Protein AF-A0A1G2YWR4-F1 (afdb_monomer_lite)

Radius of gyration: 17.24 Å; chains: 1; bounding box: 39×38×48 Å

Sequence (212 aa):
MILRGETTFTSVDDPNIVVKYENVKYMSRQHGFVEDGYIKGTLIYRIILNRPAKQALLLLPTLKKYVKFPCTEEQIKVVEKLTPTGVVDLLLETEYKKLGTATIDGVEAEGFEVQDLKPLGNVMPKSLMDIRQGKATLWVGTKELLPIRGEADMLLGKTIATLFMDVTCHELAVLEKYNVELDPGLFDTNPPEGSTEFTLTDLIPGKLNRAG

pLDDT: mean 88.98, std 11.57, range [33.72, 98.06]

Structure (mmCIF, N/CA/C/O backbone):
data_AF-A0A1G2YWR4-F1
#
_entry.id   AF-A0A1G2YWR4-F1
#
loop_
_atom_site.group_PDB
_atom_site.id
_atom_site.type_symbol
_atom_site.label_atom_id
_atom_site.label_alt_id
_atom_site.label_comp_id
_atom_site.label_asym_id
_atom_site.label_entity_id
_atom_site.label_seq_id
_atom_site.pdbx_PDB_ins_code
_atom_site.Cartn_x
_atom_site.Cartn_y
_atom_site.Cartn_z
_atom_site.occupancy
_atom_site.B_iso_or_equiv
_atom_site.auth_seq_id
_atom_site.auth_comp_id
_atom_site.auth_asym_id
_atom_site.auth_atom_id
_atom_site.pdbx_PDB_model_num
ATOM 1 N N . MET A 1 1 ? -2.181 -11.341 6.645 1.00 91.00 1 MET A N 1
ATOM 2 C CA . MET A 1 1 ? -3.405 -10.517 6.538 1.00 91.00 1 MET A CA 1
ATOM 3 C C . MET A 1 1 ? -3.561 -10.077 5.101 1.00 91.00 1 MET A C 1
ATOM 5 O O . MET A 1 1 ? -2.547 -9.857 4.447 1.00 91.00 1 MET A O 1
ATOM 9 N N . ILE A 1 2 ? -4.800 -9.981 4.637 1.00 95.00 2 ILE A N 1
ATOM 10 C CA . ILE A 1 2 ? -5.173 -9.503 3.312 1.00 95.00 2 ILE A CA 1
ATOM 11 C C . ILE A 1 2 ? -6.100 -8.305 3.503 1.00 95.00 2 ILE A C 1
ATOM 13 O O . ILE A 1 2 ? -7.118 -8.428 4.188 1.00 95.00 2 ILE A O 1
ATOM 17 N N . LEU A 1 3 ? -5.731 -7.168 2.918 1.00 94.81 3 LEU A N 1
ATOM 18 C CA . LEU A 1 3 ? -6.595 -5.997 2.787 1.00 94.81 3 LEU A CA 1
ATOM 19 C C . LEU A 1 3 ? -7.018 -5.861 1.327 1.00 94.81 3 LEU A C 1
ATOM 21 O O . LEU A 1 3 ? -6.218 -6.133 0.429 1.00 94.81 3 LEU A O 1
ATOM 25 N N . ARG A 1 4 ? -8.248 -5.416 1.093 1.00 96.94 4 ARG A N 1
ATOM 26 C CA . ARG A 1 4 ? -8.744 -5.056 -0.237 1.00 96.94 4 ARG A CA 1
ATOM 27 C C . ARG A 1 4 ? -9.224 -3.631 -0.247 1.00 96.94 4 ARG A C 1
ATOM 29 O O . ARG A 1 4 ? -9.788 -3.166 0.738 1.00 96.94 4 ARG A O 1
ATOM 36 N N . GLY A 1 5 ? -9.007 -2.959 -1.358 1.00 96.50 5 GLY A N 1
ATOM 37 C CA . GLY A 1 5 ? -9.220 -1.538 -1.407 1.00 96.50 5 GLY A CA 1
ATOM 38 C C . GLY A 1 5 ? -9.420 -0.992 -2.796 1.00 96.50 5 GLY A C 1
ATOM 39 O O . GLY A 1 5 ? -9.358 -1.703 -3.798 1.00 96.50 5 GLY A O 1
ATOM 40 N N . GLU A 1 6 ? -9.625 0.311 -2.817 1.00 97.56 6 GLU A N 1
ATOM 41 C CA . GLU A 1 6 ? -9.650 1.114 -4.022 1.00 97.56 6 GLU A CA 1
ATOM 42 C C . GLU A 1 6 ? -8.711 2.295 -3.826 1.00 97.56 6 GLU A C 1
ATOM 44 O O . GLU A 1 6 ? -8.606 2.868 -2.738 1.00 97.56 6 GLU A O 1
ATOM 49 N N . THR A 1 7 ? -8.047 2.683 -4.904 1.00 96.81 7 THR A N 1
ATOM 50 C CA . THR A 1 7 ? -7.244 3.894 -4.939 1.00 96.81 7 THR A CA 1
ATOM 51 C C . THR A 1 7 ? -7.667 4.747 -6.118 1.00 96.81 7 THR A C 1
ATOM 53 O O . THR A 1 7 ? -7.895 4.261 -7.227 1.00 96.81 7 THR A O 1
ATOM 56 N N . THR A 1 8 ? -7.758 6.047 -5.872 1.00 97.25 8 THR A N 1
ATOM 57 C CA . THR A 1 8 ? -7.986 7.065 -6.889 1.00 97.25 8 THR A CA 1
ATOM 58 C C . THR A 1 8 ? -6.801 8.014 -6.909 1.00 97.25 8 THR A C 1
ATOM 60 O O . THR A 1 8 ? -6.563 8.721 -5.934 1.00 97.25 8 THR A O 1
ATOM 63 N N . PHE A 1 9 ? -6.086 8.064 -8.029 1.00 95.56 9 PHE A N 1
ATOM 64 C CA . PHE A 1 9 ? -5.122 9.119 -8.321 1.00 95.56 9 PHE A CA 1
ATOM 65 C C . PHE A 1 9 ? -5.786 10.189 -9.177 1.00 95.56 9 PHE A C 1
ATOM 67 O O . PHE A 1 9 ? -6.422 9.874 -10.182 1.00 95.56 9 PHE A O 1
ATOM 74 N N . THR A 1 10 ? -5.606 11.450 -8.803 1.00 96.44 10 THR A N 1
ATOM 75 C CA . THR A 1 10 ? -6.023 12.612 -9.593 1.00 96.44 10 THR A CA 1
ATOM 76 C C . THR A 1 10 ? -4.810 13.497 -9.822 1.00 96.44 10 THR A C 1
ATOM 78 O O . THR A 1 10 ? -4.113 13.845 -8.869 1.00 96.44 10 THR A O 1
ATOM 81 N N . SER A 1 11 ? -4.525 13.845 -11.075 1.00 95.31 11 SER A N 1
ATOM 82 C CA . SER A 1 11 ? -3.434 14.772 -11.384 1.00 95.31 11 SER A CA 1
ATOM 83 C C . SER A 1 11 ? -3.702 16.143 -10.766 1.00 95.31 11 SER A C 1
ATOM 85 O O . SER A 1 11 ? -4.817 16.663 -10.830 1.00 95.31 11 SER A O 1
ATOM 87 N N . VAL A 1 12 ? -2.666 16.734 -10.172 1.00 95.38 12 VAL A N 1
ATOM 88 C CA . VAL A 1 12 ? -2.724 18.103 -9.644 1.00 95.38 12 VAL A CA 1
ATOM 89 C C . VAL A 1 12 ? -2.751 19.124 -10.784 1.00 95.38 12 VAL A C 1
ATOM 91 O O . VAL A 1 12 ? -3.460 20.123 -10.693 1.00 95.38 12 VAL A O 1
ATOM 94 N N . ASP A 1 13 ? -2.008 18.857 -11.861 1.00 92.75 13 ASP A N 1
ATOM 95 C CA . ASP A 1 13 ? -1.865 19.776 -12.996 1.00 92.75 13 ASP A CA 1
ATOM 96 C C . ASP A 1 13 ? -3.104 19.765 -13.913 1.00 92.75 13 ASP A C 1
ATOM 98 O O . ASP A 1 13 ? -3.456 20.791 -14.493 1.00 92.75 13 ASP A O 1
ATOM 102 N N . ASP A 1 14 ? -3.785 18.619 -14.028 1.00 92.44 14 ASP A N 1
ATOM 103 C CA . ASP A 1 14 ? -5.045 18.475 -14.771 1.00 92.44 14 ASP A CA 1
ATOM 104 C C . ASP A 1 14 ? -6.018 17.558 -14.011 1.00 92.44 14 ASP A C 1
ATOM 106 O O . ASP A 1 14 ? -5.965 16.335 -14.172 1.00 92.44 14 ASP A O 1
ATOM 110 N N . PRO A 1 15 ? -6.950 18.121 -13.221 1.00 91.44 15 PRO A N 1
ATOM 111 C CA . PRO A 1 15 ? -7.901 17.346 -12.424 1.00 91.44 15 PRO A CA 1
ATOM 112 C C . PRO A 1 15 ? -8.837 16.428 -13.227 1.00 91.44 15 PRO A C 1
ATOM 114 O O . PRO A 1 15 ? -9.535 15.610 -12.631 1.00 91.44 15 PRO A O 1
ATOM 117 N N . ASN A 1 16 ? -8.875 16.536 -14.561 1.00 92.69 16 ASN A N 1
ATOM 118 C CA . ASN A 1 16 ? -9.628 15.604 -15.405 1.00 92.69 16 ASN A CA 1
ATOM 119 C C . ASN A 1 16 ? -8.889 14.273 -15.613 1.00 92.69 16 ASN A C 1
ATOM 121 O O . ASN A 1 16 ? -9.507 13.277 -15.994 1.00 92.69 16 ASN A O 1
ATOM 125 N N . ILE A 1 17 ? -7.576 14.233 -15.362 1.00 91.44 17 ILE A N 1
ATOM 126 C CA . ILE A 1 17 ? -6.780 13.008 -15.407 1.00 91.44 17 ILE A CA 1
ATOM 127 C C . ILE A 1 17 ? -6.959 12.278 -14.077 1.00 91.44 17 ILE A C 1
ATOM 129 O O . ILE A 1 17 ? -6.290 12.568 -13.083 1.00 91.44 17 ILE A O 1
ATOM 133 N N . VAL A 1 18 ? -7.873 11.309 -14.086 1.00 93.81 18 VAL A N 1
ATOM 134 C CA . VAL A 1 18 ? -8.202 10.466 -12.935 1.00 93.81 18 VAL A CA 1
ATOM 135 C C . VAL A 1 18 ? -7.948 9.004 -13.281 1.00 93.81 18 VAL A C 1
ATOM 137 O O . VAL A 1 18 ? -8.468 8.487 -14.270 1.00 93.81 18 VAL A O 1
ATOM 140 N N . VAL A 1 19 ? -7.186 8.317 -12.434 1.00 93.44 19 VAL A N 1
ATOM 141 C CA . VAL A 1 19 ? -6.959 6.873 -12.521 1.00 93.44 19 VAL A CA 1
ATOM 142 C C . VAL A 1 19 ? -7.542 6.223 -11.278 1.00 93.44 19 VAL A C 1
ATOM 144 O O . VAL A 1 19 ? -7.170 6.565 -10.160 1.00 93.44 19 VAL A O 1
ATOM 147 N N . LYS A 1 20 ? -8.457 5.276 -11.481 1.00 96.38 20 LYS A N 1
ATOM 148 C CA . LYS A 1 20 ? -9.041 4.460 -10.415 1.00 96.38 20 LYS A CA 1
ATOM 149 C C . LYS A 1 20 ? -8.645 3.012 -10.610 1.00 96.38 20 LYS A C 1
ATOM 151 O O . LYS A 1 20 ? -8.738 2.505 -11.730 1.00 96.38 20 LYS A O 1
ATOM 156 N N . TYR A 1 21 ? -8.230 2.365 -9.535 1.00 96.38 21 TYR A N 1
ATOM 157 C CA . TYR A 1 21 ? -7.859 0.961 -9.549 1.00 96.38 21 TYR A CA 1
ATOM 158 C C . TYR A 1 21 ? -8.215 0.294 -8.221 1.00 96.38 21 TYR A C 1
ATOM 160 O O . TYR A 1 21 ? -8.248 0.931 -7.170 1.00 96.38 21 TYR A O 1
ATOM 168 N N . GLU A 1 22 ? -8.490 -0.999 -8.291 1.00 98.06 22 GLU A N 1
ATOM 169 C CA . GLU A 1 22 ? -8.660 -1.859 -7.125 1.00 98.06 22 GLU A CA 1
ATOM 170 C C . GLU A 1 22 ? -7.277 -2.279 -6.635 1.00 98.06 22 GLU A C 1
ATOM 172 O O . GLU A 1 22 ? -6.367 -2.472 -7.444 1.00 98.06 22 GLU A O 1
ATOM 177 N N . ASN A 1 23 ? -7.105 -2.459 -5.332 1.00 96.81 23 ASN A N 1
ATOM 178 C CA . ASN A 1 23 ? -5.857 -2.957 -4.778 1.00 96.81 23 ASN A CA 1
ATOM 179 C C . ASN A 1 23 ? -6.070 -4.126 -3.812 1.00 96.81 23 ASN A C 1
ATOM 181 O O . ASN A 1 23 ? -7.127 -4.290 -3.196 1.00 96.81 23 ASN A O 1
ATOM 185 N N . VAL A 1 24 ? -5.045 -4.971 -3.707 1.00 97.75 24 VAL A N 1
ATOM 186 C CA . VAL A 1 24 ? -4.977 -6.064 -2.735 1.00 97.75 24 VAL A CA 1
ATOM 187 C C . VAL A 1 24 ? -3.624 -6.023 -2.059 1.00 97.75 24 VAL A C 1
ATOM 189 O O . VAL A 1 24 ? -2.593 -6.103 -2.723 1.00 97.75 24 VAL A O 1
ATOM 192 N N . LYS A 1 25 ? -3.626 -5.929 -0.731 1.00 95.38 25 LYS A N 1
ATOM 193 C CA . LYS A 1 25 ? -2.408 -5.873 0.076 1.00 95.38 25 LYS A CA 1
ATOM 194 C C . LYS A 1 25 ? -2.259 -7.142 0.892 1.00 95.38 25 LYS A C 1
ATOM 196 O O . LYS A 1 25 ? -3.126 -7.472 1.699 1.00 95.38 25 LYS A O 1
ATOM 201 N N . TYR A 1 26 ? -1.131 -7.818 0.735 1.00 94.88 26 TYR A N 1
ATOM 202 C CA . TYR A 1 26 ? -0.762 -9.003 1.495 1.00 94.88 26 TYR A CA 1
ATOM 203 C C . TYR A 1 26 ? 0.326 -8.638 2.498 1.00 94.88 26 TYR A C 1
ATOM 205 O O . TYR A 1 26 ? 1.413 -8.194 2.139 1.00 94.88 26 TYR A O 1
ATOM 213 N N . MET A 1 27 ? 0.038 -8.852 3.777 1.00 91.81 27 MET A N 1
ATOM 214 C CA . MET A 1 27 ? 0.956 -8.579 4.879 1.00 91.81 27 MET A CA 1
ATOM 215 C C . MET A 1 27 ? 1.315 -9.883 5.584 1.00 91.81 27 MET A C 1
ATOM 217 O O . MET A 1 27 ? 0.446 -10.548 6.162 1.00 91.81 27 MET A O 1
ATOM 221 N N . SER A 1 28 ? 2.599 -10.236 5.554 1.00 90.69 28 SER A N 1
ATOM 222 C CA . SER A 1 28 ? 3.170 -11.401 6.225 1.00 90.69 28 SER A CA 1
ATOM 223 C C . SER A 1 28 ? 4.281 -10.983 7.179 1.00 90.69 28 SER A C 1
ATOM 225 O O . SER A 1 28 ? 5.267 -10.362 6.784 1.00 90.69 28 SER A O 1
ATOM 227 N N . ARG A 1 29 ? 4.186 -11.430 8.434 1.00 87.62 29 ARG A N 1
ATOM 228 C CA . ARG A 1 29 ? 5.270 -11.266 9.412 1.00 87.62 29 ARG A CA 1
ATOM 229 C C . ARG A 1 29 ? 6.536 -12.032 9.007 1.00 87.62 29 ARG A C 1
ATOM 231 O O . ARG A 1 29 ? 7.626 -11.646 9.406 1.00 87.62 29 ARG A O 1
ATOM 238 N N . GLN A 1 30 ? 6.400 -13.115 8.247 1.00 90.12 30 GLN A N 1
ATOM 239 C CA . GLN A 1 30 ? 7.532 -13.953 7.848 1.00 90.12 30 GLN A CA 1
ATOM 240 C C . GLN A 1 30 ? 8.177 -13.468 6.548 1.00 90.12 30 GLN A C 1
ATOM 242 O O . GLN A 1 30 ? 9.398 -13.499 6.425 1.00 90.12 30 GLN A O 1
ATOM 247 N N . HIS A 1 31 ? 7.371 -12.995 5.595 1.00 91.94 31 HIS A N 1
ATOM 248 C CA . HIS A 1 31 ? 7.848 -12.720 4.238 1.00 91.94 31 HIS A CA 1
ATOM 249 C C . HIS A 1 31 ? 7.937 -11.228 3.900 1.00 91.94 31 HIS A C 1
ATOM 251 O O . HIS A 1 31 ? 8.859 -10.833 3.191 1.00 91.94 31 HIS A O 1
ATOM 257 N N . GLY A 1 32 ? 7.055 -10.385 4.446 1.00 91.88 32 GLY A N 1
ATOM 258 C CA . GLY A 1 32 ? 7.025 -8.946 4.180 1.00 91.88 32 GLY A CA 1
ATOM 259 C C . GLY A 1 32 ? 5.679 -8.464 3.642 1.00 91.88 32 GLY A C 1
ATOM 260 O O . GLY A 1 32 ? 4.632 -8.830 4.177 1.00 91.88 32 GLY A O 1
ATOM 261 N N . PHE A 1 33 ? 5.707 -7.620 2.614 1.00 92.50 33 PHE A N 1
ATOM 262 C CA . PHE A 1 33 ? 4.533 -6.925 2.083 1.00 92.50 33 PHE A CA 1
ATOM 263 C C . PHE A 1 33 ? 4.430 -7.082 0.566 1.00 92.50 33 PHE A C 1
ATOM 265 O O . PHE A 1 33 ? 5.441 -7.034 -0.130 1.00 92.50 33 PHE A O 1
ATOM 272 N N . VAL A 1 34 ? 3.210 -7.249 0.064 1.00 95.25 34 VAL A N 1
ATOM 273 C CA . VAL A 1 34 ? 2.892 -7.196 -1.365 1.00 95.25 34 VAL A CA 1
ATOM 274 C C . VAL A 1 34 ? 1.671 -6.314 -1.555 1.00 95.25 34 VAL A C 1
ATOM 276 O O . VAL A 1 34 ? 0.725 -6.409 -0.777 1.00 95.25 34 VAL A O 1
ATOM 279 N N . GLU A 1 35 ? 1.671 -5.509 -2.604 1.00 95.56 35 GLU A N 1
ATOM 280 C CA . GLU A 1 35 ? 0.498 -4.783 -3.072 1.00 95.56 35 GLU A CA 1
ATOM 281 C C . GLU A 1 35 ? 0.315 -5.008 -4.564 1.00 95.56 35 GLU A C 1
ATOM 283 O O . GLU A 1 35 ? 1.225 -4.747 -5.348 1.00 95.56 35 GLU A O 1
ATOM 288 N N . ASP A 1 36 ? -0.873 -5.461 -4.938 1.00 97.75 36 ASP A N 1
ATOM 289 C CA . ASP A 1 36 ? -1.294 -5.612 -6.322 1.00 97.75 36 ASP A CA 1
ATOM 290 C C . ASP A 1 36 ? -2.325 -4.553 -6.666 1.00 97.75 36 ASP A C 1
ATOM 292 O O . ASP A 1 36 ? -3.301 -4.403 -5.934 1.00 97.75 36 ASP A O 1
ATOM 296 N N . GLY A 1 37 ? -2.136 -3.868 -7.792 1.00 97.25 37 GLY A N 1
ATOM 297 C CA . GLY A 1 37 ? -3.116 -2.942 -8.350 1.00 97.25 37 GLY A CA 1
ATOM 298 C C . GLY A 1 37 ? -3.770 -3.502 -9.607 1.00 97.25 37 GLY A C 1
ATOM 299 O O . GLY A 1 37 ? -3.082 -4.015 -10.495 1.00 97.25 37 GLY A O 1
ATOM 300 N N . TYR A 1 38 ? -5.087 -3.356 -9.720 1.00 97.69 38 TYR A N 1
ATOM 301 C CA . TYR A 1 38 ? -5.888 -3.883 -10.819 1.00 97.69 38 TYR A CA 1
ATOM 302 C C . TYR A 1 38 ? -6.792 -2.824 -11.444 1.00 97.69 38 TYR A C 1
ATOM 304 O O . TYR A 1 38 ? -7.505 -2.098 -10.758 1.00 97.69 38 TYR A O 1
ATOM 312 N N . ILE A 1 39 ? -6.845 -2.801 -12.775 1.00 95.81 39 ILE A N 1
ATOM 313 C CA . ILE A 1 39 ? -7.890 -2.092 -13.522 1.00 95.81 39 ILE A CA 1
ATOM 314 C C . ILE A 1 39 ? -8.707 -3.134 -14.270 1.00 95.81 39 ILE A C 1
ATOM 316 O O . ILE A 1 39 ? -8.178 -3.836 -15.131 1.00 95.81 39 ILE A O 1
ATOM 320 N N . LYS A 1 40 ? -10.005 -3.235 -13.950 1.00 94.25 40 LYS A N 1
ATOM 321 C CA . LYS A 1 40 ? -10.939 -4.178 -14.594 1.00 94.25 40 LYS A CA 1
ATOM 322 C C . LYS A 1 40 ? -10.391 -5.618 -14.600 1.00 94.25 40 LYS A C 1
ATOM 324 O O . LYS A 1 40 ? -10.368 -6.276 -15.637 1.00 94.25 40 LYS A O 1
ATOM 329 N N . GLY A 1 41 ? -9.868 -6.071 -13.456 1.00 94.94 41 GLY A N 1
ATOM 330 C CA . GLY A 1 41 ? -9.265 -7.400 -13.287 1.00 94.94 41 GLY A CA 1
ATOM 331 C C . GLY A 1 41 ? -7.871 -7.593 -13.904 1.00 94.94 41 GLY A C 1
ATOM 332 O O . GLY A 1 41 ? -7.282 -8.659 -13.746 1.00 94.94 41 GLY A O 1
ATOM 333 N N . THR A 1 42 ? -7.308 -6.587 -14.581 1.00 96.44 42 THR A N 1
ATOM 334 C CA . THR A 1 42 ? -5.955 -6.654 -15.160 1.00 96.44 42 THR A CA 1
ATOM 335 C C . THR A 1 42 ? -4.931 -6.100 -14.177 1.00 96.44 42 THR A C 1
ATOM 337 O O . THR A 1 42 ? -5.065 -4.951 -13.763 1.00 96.44 42 THR A O 1
ATOM 340 N N . LEU A 1 43 ? -3.901 -6.883 -13.833 1.00 96.62 43 LEU A N 1
ATOM 341 C CA . LEU A 1 43 ? -2.800 -6.448 -12.963 1.00 96.62 43 LEU A CA 1
ATOM 342 C C . LEU A 1 43 ? -1.983 -5.343 -13.654 1.00 96.62 43 LEU A C 1
ATOM 344 O O . LEU A 1 43 ? -1.297 -5.599 -14.646 1.00 96.62 43 LEU A O 1
ATOM 348 N N . ILE A 1 44 ? -2.052 -4.123 -13.126 1.00 94.88 44 ILE A N 1
ATO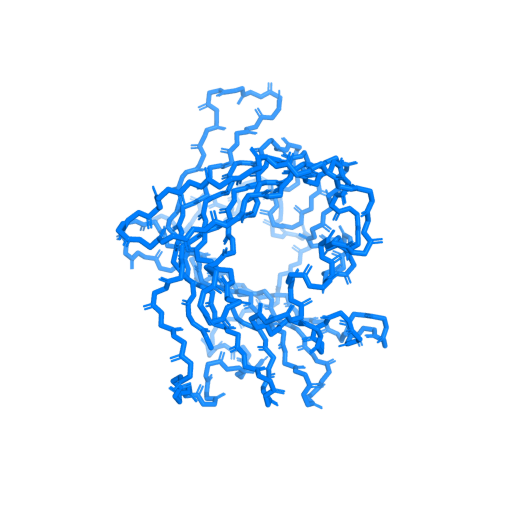M 349 C CA . ILE A 1 44 ? -1.362 -2.947 -13.676 1.00 94.88 44 ILE A CA 1
ATOM 350 C C . ILE A 1 44 ? -0.026 -2.668 -12.989 1.00 94.88 44 ILE A C 1
ATOM 352 O O . ILE A 1 44 ? 0.900 -2.182 -13.637 1.00 94.88 44 ILE A O 1
ATOM 356 N N . TYR A 1 45 ? 0.102 -3.023 -11.712 1.00 94.75 45 TYR A N 1
ATOM 357 C CA . TYR A 1 45 ? 1.369 -3.012 -10.994 1.00 94.75 45 TYR A CA 1
ATOM 358 C C . TYR A 1 45 ? 1.368 -4.042 -9.867 1.00 94.75 45 TYR A C 1
ATOM 360 O O . TYR A 1 45 ? 0.312 -4.435 -9.371 1.00 94.75 45 TYR A O 1
ATOM 368 N N . ARG A 1 46 ? 2.569 -4.434 -9.443 1.00 96.38 46 ARG A N 1
ATOM 369 C CA . ARG A 1 46 ? 2.808 -5.157 -8.194 1.00 96.38 46 ARG A CA 1
ATOM 370 C C . ARG A 1 46 ? 4.000 -4.547 -7.471 1.00 96.38 46 ARG A C 1
ATOM 372 O O . ARG A 1 46 ? 5.065 -4.401 -8.063 1.00 96.38 46 ARG A O 1
ATOM 379 N N . ILE A 1 47 ? 3.835 -4.222 -6.199 1.00 94.75 47 ILE A N 1
ATOM 380 C CA . ILE A 1 47 ? 4.919 -3.844 -5.293 1.00 94.75 47 ILE A CA 1
ATOM 381 C C . ILE A 1 47 ? 5.190 -5.031 -4.379 1.00 94.75 47 ILE A C 1
ATOM 383 O O . ILE A 1 47 ? 4.266 -5.585 -3.797 1.00 94.75 47 ILE A O 1
ATOM 387 N N . ILE A 1 48 ? 6.455 -5.407 -4.229 1.00 95.12 48 ILE A N 1
ATOM 388 C CA . ILE A 1 48 ? 6.903 -6.463 -3.320 1.00 95.12 48 ILE A CA 1
ATOM 389 C C . ILE A 1 48 ? 7.987 -5.881 -2.432 1.00 95.12 48 ILE A C 1
ATOM 391 O O . ILE A 1 48 ? 8.947 -5.305 -2.936 1.00 95.12 48 ILE A O 1
ATOM 395 N N . LEU A 1 49 ? 7.855 -6.078 -1.125 1.00 93.00 49 LEU A N 1
ATOM 396 C CA . LEU A 1 49 ? 8.873 -5.824 -0.113 1.00 93.00 49 LEU A CA 1
ATOM 397 C C . LEU A 1 49 ? 9.168 -7.148 0.585 1.00 93.00 49 LEU A C 1
ATOM 399 O O . LEU A 1 49 ? 8.428 -7.574 1.473 1.00 93.00 49 LEU A O 1
ATOM 403 N N . ASN A 1 50 ? 10.246 -7.810 0.174 1.00 93.88 50 ASN A N 1
ATOM 404 C CA . ASN A 1 50 ? 10.686 -9.063 0.767 1.00 93.88 50 ASN A CA 1
ATOM 405 C C . ASN A 1 50 ? 11.624 -8.775 1.944 1.00 93.88 50 ASN A C 1
ATOM 407 O O . ASN A 1 50 ? 12.729 -8.246 1.780 1.00 93.88 50 ASN A O 1
ATOM 411 N N . ARG A 1 51 ? 11.170 -9.137 3.144 1.00 90.62 51 ARG A N 1
ATOM 412 C CA . ARG A 1 51 ? 11.880 -8.875 4.397 1.00 90.62 51 ARG A CA 1
ATOM 413 C C . ARG A 1 51 ? 13.139 -9.745 4.540 1.00 90.62 51 ARG A C 1
ATOM 415 O O . ARG A 1 51 ? 14.200 -9.153 4.735 1.00 90.62 51 ARG A O 1
ATOM 422 N N . PRO A 1 52 ? 13.091 -11.090 4.415 1.00 92.31 52 PRO A N 1
ATOM 423 C CA . PRO A 1 52 ? 14.296 -11.921 4.515 1.00 92.31 52 PRO A CA 1
ATOM 424 C C . PRO A 1 52 ? 15.398 -11.557 3.512 1.00 92.31 52 PRO A C 1
ATOM 426 O O . PRO A 1 52 ? 16.564 -11.466 3.886 1.00 92.31 52 PRO A O 1
ATOM 429 N N . ALA A 1 53 ? 15.030 -11.312 2.251 1.00 93.94 53 ALA A N 1
ATOM 430 C CA . ALA A 1 53 ? 15.972 -10.971 1.185 1.00 93.94 53 ALA A CA 1
ATOM 431 C C . ALA A 1 53 ? 16.424 -9.502 1.219 1.00 93.94 53 ALA A C 1
ATOM 433 O O . ALA A 1 53 ? 17.320 -9.120 0.469 1.00 93.94 53 ALA A O 1
ATOM 434 N N . LYS A 1 54 ? 15.796 -8.674 2.065 1.00 93.19 54 LYS A N 1
ATOM 435 C CA . LYS A 1 54 ? 15.993 -7.222 2.154 1.00 93.19 54 LYS A CA 1
ATOM 436 C C . LYS A 1 54 ? 15.926 -6.528 0.794 1.00 93.19 54 LYS A C 1
ATOM 438 O O . LYS A 1 54 ? 16.782 -5.716 0.439 1.00 93.19 54 LYS A O 1
ATOM 443 N N . GLN A 1 55 ? 14.912 -6.879 0.016 1.00 93.38 55 GLN A N 1
ATOM 444 C CA . GLN A 1 55 ? 14.807 -6.467 -1.374 1.00 93.38 55 GLN A CA 1
ATOM 445 C C . GLN A 1 55 ? 13.379 -6.118 -1.741 1.00 93.38 55 GLN A C 1
AT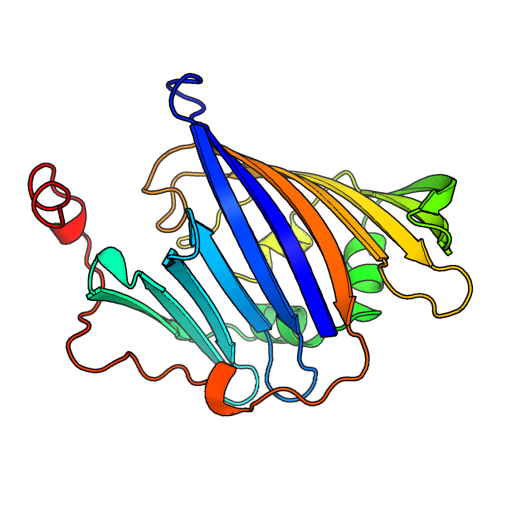OM 447 O O . GLN A 1 55 ? 12.429 -6.729 -1.255 1.00 93.38 55 GLN A O 1
ATOM 452 N N . ALA A 1 56 ? 13.253 -5.168 -2.654 1.00 92.94 56 ALA A N 1
ATOM 453 C CA . ALA A 1 56 ? 11.986 -4.716 -3.166 1.00 92.94 56 ALA A CA 1
ATOM 454 C C . ALA A 1 56 ? 11.930 -4.769 -4.692 1.00 92.94 56 ALA A C 1
ATOM 456 O O . ALA A 1 56 ? 12.952 -4.674 -5.381 1.00 92.94 56 ALA A O 1
ATOM 457 N N . LEU A 1 57 ? 10.711 -4.914 -5.202 1.00 94.31 57 LEU A N 1
ATOM 458 C CA . LEU A 1 57 ? 10.391 -4.952 -6.620 1.00 94.31 57 LEU A CA 1
ATOM 459 C C . LEU A 1 57 ? 9.136 -4.112 -6.870 1.00 94.31 57 LEU A C 1
ATOM 461 O O . LEU A 1 57 ? 8.101 -4.371 -6.265 1.00 94.31 57 LEU A O 1
ATOM 465 N N . LEU A 1 58 ? 9.209 -3.149 -7.787 1.00 94.25 58 LEU A N 1
ATOM 466 C CA . LEU A 1 58 ? 8.036 -2.659 -8.509 1.00 94.25 58 LEU A CA 1
ATOM 467 C C . LEU A 1 58 ? 7.990 -3.400 -9.844 1.00 94.25 58 LEU A C 1
ATOM 469 O O . LEU A 1 58 ? 8.917 -3.292 -10.641 1.00 94.25 58 LEU A O 1
ATOM 473 N N . LEU A 1 59 ? 6.909 -4.115 -10.108 1.00 95.12 59 LEU A N 1
ATOM 474 C CA . LEU A 1 59 ? 6.608 -4.735 -11.388 1.00 95.12 59 LEU A CA 1
ATOM 475 C C . LEU A 1 59 ? 5.502 -3.937 -12.081 1.00 95.12 59 LEU A C 1
ATOM 477 O O . LEU A 1 59 ? 4.488 -3.617 -11.467 1.00 95.12 59 LEU A O 1
ATOM 481 N N . LEU A 1 60 ? 5.687 -3.664 -13.370 1.00 93.56 60 LEU A N 1
ATOM 482 C CA . LEU A 1 60 ? 4.735 -3.006 -14.264 1.00 93.56 60 LEU A CA 1
ATOM 483 C C . LEU A 1 60 ? 4.420 -3.980 -15.413 1.00 93.56 60 LEU A C 1
ATOM 485 O O . LEU A 1 60 ? 5.064 -3.916 -16.469 1.00 93.56 60 LEU A O 1
ATOM 489 N N . PRO A 1 61 ? 3.483 -4.931 -15.215 1.00 93.19 61 PRO A N 1
ATOM 490 C CA . PRO A 1 61 ? 3.262 -6.036 -16.149 1.00 93.19 61 PRO A CA 1
ATOM 491 C C . PRO A 1 61 ? 2.879 -5.576 -17.555 1.00 93.19 61 PRO A C 1
ATOM 493 O O . PRO A 1 61 ? 3.396 -6.104 -18.537 1.00 93.19 61 PRO A O 1
ATOM 496 N N . THR A 1 62 ? 2.033 -4.548 -17.659 1.00 90.69 62 THR A N 1
ATOM 497 C CA . THR A 1 62 ? 1.571 -3.986 -18.941 1.00 90.69 62 THR A CA 1
ATOM 498 C C . THR A 1 62 ? 2.709 -3.397 -19.773 1.00 90.69 62 THR A C 1
ATOM 500 O O . THR A 1 62 ? 2.643 -3.398 -20.998 1.00 90.69 62 THR A O 1
ATOM 503 N N . LEU A 1 63 ? 3.789 -2.956 -19.121 1.00 90.12 63 LEU A N 1
ATOM 504 C CA . LEU A 1 63 ? 4.992 -2.448 -19.778 1.00 90.12 63 LEU A CA 1
ATOM 505 C C . LEU A 1 63 ? 6.071 -3.526 -19.955 1.00 90.12 63 LEU A C 1
ATOM 507 O O . LEU A 1 63 ? 7.076 -3.272 -20.617 1.00 90.12 63 LEU A O 1
ATOM 511 N N . LYS A 1 64 ? 5.897 -4.715 -19.357 1.00 93.44 64 LYS A N 1
ATOM 512 C CA . LYS A 1 64 ? 6.957 -5.727 -19.179 1.00 93.44 64 LYS A CA 1
ATOM 513 C C . LYS A 1 64 ? 8.213 -5.117 -18.554 1.00 93.44 64 LYS A C 1
ATOM 515 O O . LYS A 1 64 ? 9.343 -5.403 -18.966 1.00 93.44 64 LYS A O 1
ATOM 520 N N . LYS A 1 65 ? 8.004 -4.226 -17.582 1.00 93.62 65 LYS A N 1
ATOM 521 C CA . LYS A 1 65 ? 9.070 -3.499 -16.895 1.00 93.62 65 LYS A CA 1
ATOM 522 C C . LYS A 1 65 ? 9.096 -3.804 -15.413 1.00 93.62 65 LYS A C 1
ATOM 524 O O . LYS A 1 65 ? 8.058 -4.076 -14.816 1.00 93.62 65 LYS A O 1
ATOM 529 N N . TYR A 1 66 ? 10.274 -3.699 -14.815 1.00 94.75 66 TYR A N 1
ATOM 530 C CA . TYR A 1 66 ? 10.420 -3.748 -13.368 1.00 94.75 66 TYR A CA 1
ATOM 531 C C . TYR A 1 66 ? 11.476 -2.765 -12.863 1.00 94.75 66 TYR A C 1
ATOM 533 O O . TYR A 1 66 ? 12.398 -2.402 -13.584 1.00 94.75 66 TYR A O 1
ATOM 541 N N . VAL A 1 67 ? 11.367 -2.369 -11.601 1.00 92.31 67 VAL A N 1
ATOM 542 C CA . VAL A 1 67 ? 12.414 -1.673 -10.849 1.00 92.31 67 VAL A CA 1
ATOM 543 C C . VAL A 1 67 ? 12.733 -2.530 -9.639 1.00 92.31 67 VAL A C 1
ATOM 545 O O . VAL A 1 67 ? 11.830 -2.884 -8.882 1.00 92.31 67 VAL A O 1
ATOM 548 N N . LYS A 1 68 ? 14.006 -2.862 -9.445 1.00 92.88 68 LYS A N 1
ATOM 549 C CA . LYS A 1 68 ? 14.466 -3.678 -8.321 1.00 92.88 68 LYS A CA 1
ATOM 550 C C . LYS A 1 68 ? 15.460 -2.878 -7.496 1.00 92.88 68 LYS A C 1
ATOM 552 O O . LYS A 1 68 ? 16.363 -2.261 -8.049 1.00 92.88 68 LYS A O 1
ATOM 557 N N . PHE A 1 69 ? 15.298 -2.871 -6.179 1.00 89.06 69 PHE A N 1
ATOM 558 C CA . PHE A 1 69 ? 16.174 -2.102 -5.297 1.00 89.06 69 PHE A CA 1
ATOM 559 C C . PHE A 1 69 ? 16.365 -2.805 -3.949 1.00 89.06 69 PHE A C 1
ATOM 561 O O . PHE A 1 69 ? 15.467 -3.513 -3.485 1.00 89.06 69 PHE A O 1
ATOM 568 N N . PRO A 1 70 ? 17.545 -2.665 -3.323 1.00 92.44 70 PRO A N 1
ATOM 569 C CA . PRO A 1 70 ? 17.748 -3.132 -1.960 1.00 92.44 70 PRO A CA 1
ATOM 570 C C . PRO A 1 70 ? 16.955 -2.256 -0.984 1.00 92.44 70 PRO A C 1
ATOM 572 O O . PRO A 1 70 ? 16.865 -1.041 -1.164 1.00 92.44 70 PRO A O 1
ATOM 575 N N . CYS A 1 71 ? 16.417 -2.867 0.067 1.00 90.12 71 CYS A N 1
ATOM 576 C CA . CYS A 1 71 ? 15.814 -2.126 1.168 1.00 90.12 71 CYS A CA 1
ATOM 577 C C . CYS A 1 71 ? 16.904 -1.646 2.135 1.00 90.12 71 CYS A C 1
ATOM 579 O O . CYS A 1 71 ? 17.794 -2.413 2.511 1.00 90.12 71 CYS A O 1
ATOM 581 N N . THR A 1 72 ? 16.813 -0.397 2.585 1.00 89.88 72 THR A N 1
ATOM 582 C CA . THR A 1 72 ? 17.648 0.122 3.675 1.00 89.88 72 THR A CA 1
ATOM 583 C C . THR A 1 72 ? 17.262 -0.520 5.010 1.00 89.88 72 THR A C 1
ATOM 585 O O . THR A 1 72 ? 16.172 -1.071 5.165 1.00 89.88 72 THR A O 1
ATOM 588 N N . GLU A 1 73 ? 18.132 -0.437 6.019 1.00 88.69 73 GLU A N 1
ATOM 589 C CA . GLU A 1 73 ? 17.797 -0.937 7.362 1.00 88.69 73 GLU A CA 1
ATOM 590 C C . GLU A 1 73 ? 16.576 -0.232 7.963 1.00 88.69 73 GLU A C 1
ATOM 592 O O . GLU A 1 73 ? 15.763 -0.865 8.633 1.00 88.69 73 GLU A O 1
ATOM 597 N N . GLU A 1 74 ? 16.422 1.067 7.700 1.00 86.12 74 GLU A N 1
ATOM 598 C CA . GLU A 1 74 ? 15.250 1.838 8.118 1.00 86.12 74 GLU A CA 1
ATOM 599 C C . GLU A 1 74 ? 13.978 1.317 7.446 1.00 86.12 74 GLU A C 1
ATOM 601 O O . GLU A 1 74 ? 12.998 1.046 8.136 1.00 86.12 74 GLU A O 1
ATOM 606 N N . GLN A 1 75 ? 14.017 1.073 6.132 1.00 86.44 75 GLN A N 1
ATOM 607 C CA . GLN A 1 75 ? 12.905 0.464 5.397 1.00 86.44 75 GLN A CA 1
ATOM 608 C C . GLN A 1 75 ? 12.538 -0.906 5.969 1.00 86.44 75 GLN A C 1
ATOM 610 O O . GLN A 1 75 ? 11.361 -1.187 6.184 1.00 86.44 75 GLN A O 1
ATOM 615 N N . ILE A 1 76 ? 13.530 -1.744 6.285 1.00 87.50 76 ILE A N 1
ATOM 616 C CA . ILE A 1 76 ? 13.283 -3.061 6.884 1.00 87.50 76 ILE A CA 1
ATOM 617 C C . ILE A 1 76 ? 12.604 -2.946 8.246 1.00 87.50 76 ILE A C 1
ATOM 619 O O . ILE A 1 76 ? 11.634 -3.665 8.477 1.00 87.50 76 ILE A O 1
ATOM 623 N N . LYS A 1 77 ? 13.021 -2.011 9.106 1.00 86.38 77 LYS A N 1
ATOM 624 C CA . LYS A 1 77 ? 12.358 -1.772 10.400 1.00 86.38 77 LYS A CA 1
ATOM 625 C C . LYS A 1 77 ? 10.889 -1.380 10.234 1.00 86.38 77 LYS A C 1
ATOM 627 O O . LYS A 1 77 ? 10.052 -1.812 11.023 1.00 86.38 77 LYS A O 1
ATOM 632 N N . VAL A 1 78 ? 10.550 -0.590 9.212 1.00 82.81 78 VAL A N 1
ATOM 633 C CA . VAL A 1 78 ? 9.144 -0.244 8.948 1.00 82.81 78 VAL A CA 1
ATOM 634 C C . VAL A 1 78 ? 8.381 -1.444 8.378 1.00 82.81 78 VAL A C 1
ATOM 636 O O . VAL A 1 78 ? 7.295 -1.758 8.858 1.00 82.81 78 VAL A O 1
ATOM 639 N N . VAL A 1 79 ? 8.960 -2.187 7.428 1.00 84.12 79 VAL A N 1
ATOM 640 C CA . VAL A 1 79 ? 8.364 -3.424 6.881 1.00 84.12 79 VAL A CA 1
ATOM 641 C C . VAL A 1 79 ? 8.143 -4.477 7.970 1.00 84.12 79 VAL A C 1
ATOM 643 O O . VAL A 1 79 ? 7.184 -5.248 7.907 1.00 84.12 79 VAL A O 1
ATOM 646 N N . GLU A 1 80 ? 8.990 -4.508 8.999 1.00 84.62 80 GLU A N 1
ATOM 647 C CA . GLU A 1 80 ? 8.817 -5.353 10.179 1.00 84.62 80 GLU A CA 1
ATOM 648 C C . GLU A 1 80 ? 7.536 -5.048 10.952 1.00 84.62 80 GLU A C 1
ATOM 650 O O . GLU A 1 80 ? 6.862 -5.986 11.395 1.00 84.62 80 GLU A O 1
ATOM 655 N N . LYS A 1 81 ? 7.166 -3.763 11.012 1.00 82.94 81 LYS A N 1
ATOM 656 C CA . LYS A 1 81 ? 5.935 -3.259 11.623 1.00 82.94 81 LYS A CA 1
ATOM 657 C C . LYS A 1 81 ? 4.698 -3.406 10.734 1.00 82.94 81 LYS A C 1
ATOM 659 O O . LYS A 1 81 ? 3.602 -3.280 11.267 1.00 82.94 81 LYS A O 1
ATOM 664 N N . LEU A 1 82 ? 4.817 -3.743 9.441 1.00 79.19 82 LEU A N 1
ATOM 665 C CA . LEU A 1 82 ? 3.674 -4.009 8.539 1.00 79.19 82 LEU A CA 1
ATOM 666 C C . LEU A 1 82 ? 2.975 -5.340 8.871 1.00 79.19 82 LEU A C 1
ATOM 668 O O . LEU A 1 82 ? 2.933 -6.298 8.100 1.00 79.19 82 LEU A O 1
ATOM 672 N N . THR A 1 83 ? 2.442 -5.392 10.080 1.00 77.12 83 THR A N 1
ATOM 673 C CA . THR A 1 83 ? 1.591 -6.431 10.637 1.00 77.12 83 THR A CA 1
ATOM 674 C C . THR A 1 83 ? 0.268 -5.781 11.038 1.00 77.12 83 THR A C 1
ATOM 676 O O . THR A 1 83 ? 0.200 -4.556 11.132 1.00 77.12 83 THR A O 1
ATOM 679 N N . PRO A 1 84 ? -0.789 -6.562 11.289 1.00 75.75 84 PRO A N 1
ATOM 680 C CA . PRO A 1 84 ? -2.107 -5.990 11.557 1.00 75.75 84 PRO A CA 1
ATOM 681 C C . PRO A 1 84 ? -2.124 -5.063 12.771 1.00 75.75 84 PRO A C 1
ATOM 683 O O . PRO A 1 84 ? -2.639 -3.963 12.677 1.00 75.75 84 PRO A O 1
ATOM 686 N N . THR A 1 85 ? -1.476 -5.434 13.873 1.00 78.75 85 THR A N 1
ATOM 687 C CA . THR A 1 85 ? -1.324 -4.527 15.020 1.00 78.75 85 THR A CA 1
ATOM 688 C C . THR A 1 85 ? -0.208 -3.510 14.799 1.00 78.75 85 THR A C 1
ATOM 690 O O . THR A 1 85 ? -0.363 -2.348 15.141 1.00 78.75 85 THR A O 1
ATOM 693 N N . GLY A 1 86 ? 0.892 -3.900 14.150 1.00 81.75 86 GLY A N 1
ATOM 694 C CA . GLY A 1 86 ? 2.028 -2.997 13.962 1.00 81.75 86 GLY A CA 1
ATOM 695 C C . GLY A 1 86 ? 1.741 -1.799 13.048 1.00 81.75 86 GLY A C 1
ATOM 696 O O . GLY A 1 86 ? 2.369 -0.760 13.224 1.00 81.75 86 GLY A O 1
ATOM 697 N N . VAL A 1 87 ? 0.786 -1.891 12.111 1.00 78.62 87 VAL A N 1
ATOM 698 C CA . VAL A 1 87 ? 0.343 -0.721 11.330 1.00 78.62 87 VAL A CA 1
ATOM 699 C C . VAL A 1 87 ? -0.484 0.243 12.181 1.00 78.62 87 VAL A C 1
ATOM 701 O O . VAL A 1 87 ? -0.368 1.452 12.004 1.00 78.62 87 VAL A O 1
ATOM 704 N N . VAL A 1 88 ? -1.264 -0.278 13.135 1.00 83.44 88 VAL A N 1
ATOM 705 C CA . VAL A 1 88 ? -1.963 0.543 14.132 1.00 83.44 88 VAL A CA 1
ATOM 706 C C . VAL A 1 88 ? -0.925 1.258 14.992 1.00 83.44 88 VAL A C 1
ATOM 708 O O . VAL A 1 88 ? -0.964 2.479 15.084 1.00 83.44 88 VAL A O 1
ATOM 711 N N . ASP A 1 89 ? 0.051 0.524 15.533 1.00 83.75 89 ASP A N 1
ATOM 712 C CA . ASP A 1 89 ? 1.125 1.096 16.353 1.00 83.75 89 ASP A CA 1
ATOM 713 C C . ASP A 1 89 ? 1.893 2.184 15.589 1.00 83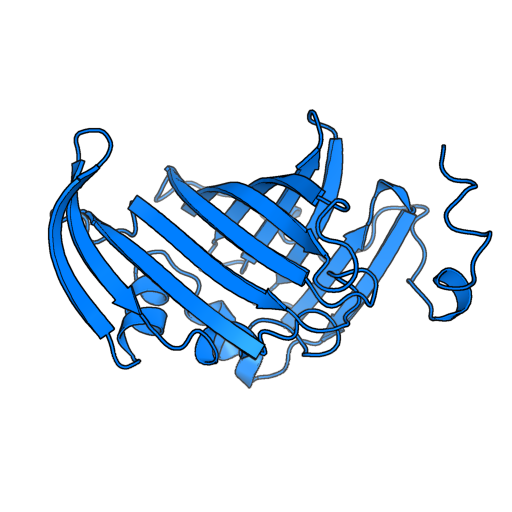.75 89 ASP A C 1
ATOM 715 O O . ASP A 1 89 ? 2.076 3.287 16.091 1.00 83.75 89 ASP A O 1
ATOM 719 N N . LEU A 1 90 ? 2.278 1.911 14.338 1.00 80.94 90 LEU A N 1
ATOM 720 C CA . LEU A 1 90 ? 3.027 2.849 13.499 1.00 80.94 90 LEU A CA 1
ATOM 721 C C . LEU A 1 90 ? 2.259 4.148 13.222 1.00 80.94 90 LEU A C 1
ATOM 723 O O . LEU A 1 90 ? 2.857 5.220 13.175 1.00 80.94 90 LEU A O 1
ATOM 727 N N . LEU A 1 91 ? 0.945 4.059 13.019 1.00 79.62 91 LEU A N 1
ATOM 728 C CA . LEU A 1 91 ? 0.099 5.225 12.784 1.00 79.62 91 LEU A CA 1
ATOM 729 C C . LEU A 1 91 ? -0.140 6.014 14.077 1.00 79.62 91 LEU A C 1
ATOM 731 O O . LEU A 1 91 ? -0.062 7.241 14.074 1.00 79.62 91 LEU A O 1
ATOM 735 N N . LEU A 1 92 ? -0.366 5.318 15.192 1.00 82.06 92 LEU A N 1
ATOM 736 C CA . LEU A 1 92 ? -0.616 5.929 16.500 1.00 82.06 92 LEU A CA 1
ATOM 737 C C . LEU A 1 92 ? 0.657 6.404 17.226 1.00 82.06 92 LEU A C 1
ATOM 739 O O . LEU A 1 92 ? 0.550 7.067 18.256 1.00 82.06 92 LEU A O 1
ATOM 743 N N . GLU A 1 93 ? 1.851 6.111 16.699 1.00 83.19 93 GLU A N 1
ATOM 744 C CA . GLU A 1 93 ? 3.126 6.713 17.131 1.00 83.19 93 GLU A CA 1
ATOM 745 C C . GLU A 1 93 ? 3.190 8.226 16.835 1.00 83.19 93 GLU A C 1
ATOM 747 O O . GLU A 1 93 ? 4.005 8.938 17.423 1.00 83.19 93 GLU A O 1
ATOM 752 N N . THR A 1 94 ? 2.340 8.729 15.935 1.00 81.44 94 THR A N 1
ATOM 753 C CA . THR A 1 94 ? 2.235 10.159 15.608 1.00 81.44 94 THR A CA 1
ATOM 754 C C . THR A 1 94 ? 1.118 10.851 16.381 1.00 81.44 94 THR A C 1
ATOM 756 O O . THR A 1 94 ? 0.333 10.210 17.074 1.00 81.44 94 THR A O 1
ATOM 759 N N . GLU A 1 95 ? 1.030 12.179 16.276 1.00 88.12 95 GLU A N 1
ATOM 760 C CA . GLU A 1 95 ? -0.119 12.899 16.818 1.00 88.12 95 GLU A CA 1
ATOM 761 C C . GLU A 1 95 ? -1.401 12.457 16.101 1.00 88.12 95 GLU A C 1
ATOM 763 O O . GLU A 1 95 ? -1.529 12.557 14.876 1.00 88.12 95 GLU A O 1
ATOM 768 N N . TYR A 1 96 ? -2.357 11.971 16.889 1.00 92.31 96 TYR A N 1
ATOM 769 C CA . TYR A 1 96 ? -3.639 11.495 16.399 1.00 92.31 96 TYR A CA 1
ATOM 770 C C . TYR A 1 96 ? -4.792 12.064 17.221 1.00 92.31 96 TYR A C 1
ATOM 772 O O . TYR A 1 96 ? -4.667 12.398 18.403 1.00 92.31 96 TYR A O 1
ATOM 780 N N . LYS A 1 97 ? -5.961 12.111 16.590 1.00 94.75 97 LYS A N 1
ATOM 781 C CA . LYS A 1 97 ? -7.236 12.472 17.199 1.00 94.75 97 LYS A CA 1
ATOM 782 C C . LYS A 1 97 ? -8.128 11.240 17.268 1.00 94.75 97 LYS A C 1
ATOM 784 O O . LYS A 1 97 ? -8.351 10.573 16.264 1.00 94.75 97 LYS A O 1
ATOM 789 N N . LYS A 1 98 ? -8.695 10.953 18.439 1.00 95.50 98 LYS A N 1
ATOM 790 C CA . LYS A 1 98 ? -9.759 9.944 18.552 1.00 95.50 98 LYS A CA 1
ATOM 791 C C . LYS A 1 98 ? -11.048 10.479 17.933 1.00 95.50 98 LYS A C 1
ATOM 793 O O . LYS A 1 98 ? -11.463 11.598 18.235 1.00 95.50 98 LYS A O 1
ATOM 798 N N . LEU A 1 99 ? -11.673 9.674 17.086 1.00 96.19 99 LEU A N 1
ATOM 799 C CA . LEU A 1 99 ? -12.970 9.955 16.473 1.00 96.19 99 LEU A CA 1
ATOM 800 C C . LEU A 1 99 ? -14.131 9.379 17.295 1.00 96.19 99 LEU A C 1
ATOM 802 O O . LEU A 1 99 ? -15.268 9.812 17.122 1.00 96.19 99 LEU A O 1
ATOM 806 N N . GLY A 1 100 ? -13.833 8.461 18.220 1.00 95.44 100 GLY A N 1
ATOM 807 C CA . GLY A 1 100 ? -14.809 7.756 19.042 1.00 95.44 100 GLY A CA 1
ATOM 808 C C . GLY A 1 100 ? -15.247 6.436 18.417 1.00 95.44 100 GLY A C 1
ATOM 809 O O . GLY A 1 100 ? -14.632 5.932 17.473 1.00 95.44 100 GLY A O 1
ATOM 810 N N . THR A 1 101 ? -16.326 5.877 18.956 1.00 96.62 101 THR A N 1
ATOM 811 C CA . THR A 1 101 ? -16.830 4.569 18.552 1.00 96.62 101 THR A CA 1
ATOM 812 C C . THR A 1 101 ? -17.775 4.657 17.356 1.00 96.62 101 THR A C 1
ATOM 814 O O . THR A 1 101 ? -18.578 5.584 17.233 1.00 96.62 101 THR A O 1
ATOM 817 N N . ALA A 1 102 ? -17.719 3.654 16.483 1.00 96.75 102 ALA A N 1
ATOM 818 C CA . ALA A 1 102 ? -18.679 3.455 15.403 1.00 96.75 102 ALA A CA 1
ATOM 819 C C . ALA A 1 102 ? -18.895 1.963 15.119 1.00 96.75 102 ALA A C 1
ATOM 821 O O . ALA A 1 102 ? -18.161 1.101 15.601 1.00 96.75 102 ALA A O 1
ATOM 822 N N . THR A 1 103 ? -19.915 1.655 14.319 1.00 96.56 103 THR A N 1
ATOM 823 C CA . THR A 1 103 ? -20.105 0.322 13.734 1.00 96.56 103 THR A CA 1
ATOM 824 C C . THR A 1 103 ? -19.726 0.375 12.260 1.00 96.56 103 THR A C 1
ATOM 826 O O . THR A 1 103 ? -20.373 1.081 11.490 1.00 96.56 103 THR A O 1
ATOM 829 N N . ILE A 1 104 ? -18.695 -0.373 11.871 1.00 94.38 104 ILE A N 1
ATOM 830 C CA . ILE A 1 104 ? -18.213 -0.477 10.489 1.00 94.38 104 ILE A CA 1
ATOM 831 C C . ILE A 1 104 ? -18.495 -1.898 10.013 1.00 94.38 104 ILE A C 1
ATOM 833 O O . ILE A 1 104 ? -17.989 -2.850 10.600 1.00 94.38 104 ILE A O 1
ATOM 837 N N . ASP A 1 105 ? -19.353 -2.046 9.004 1.00 89.06 105 ASP A N 1
ATOM 838 C CA . ASP A 1 105 ? -19.733 -3.346 8.427 1.00 89.06 105 ASP A CA 1
ATOM 839 C C . ASP A 1 105 ? -20.166 -4.392 9.480 1.00 89.06 105 ASP A C 1
ATOM 841 O O . ASP A 1 105 ? -19.870 -5.581 9.387 1.00 89.06 105 ASP A O 1
ATOM 845 N N . GLY A 1 106 ? -20.875 -3.932 10.520 1.00 92.44 106 GLY A N 1
ATOM 846 C CA . GLY A 1 106 ? -21.360 -4.767 11.627 1.00 92.44 106 GLY A CA 1
ATOM 847 C C . GLY A 1 106 ? -20.336 -5.042 12.738 1.00 92.44 106 GLY A C 1
ATOM 848 O O . GLY A 1 106 ? -20.659 -5.747 13.694 1.00 92.44 106 GLY A O 1
ATOM 849 N N . VAL A 1 107 ? -19.130 -4.477 12.653 1.00 94.06 107 VAL A N 1
ATOM 850 C CA . VAL A 1 107 ? -18.073 -4.590 13.665 1.00 94.06 107 VAL A CA 1
ATOM 851 C C . VAL A 1 107 ? -17.994 -3.305 14.487 1.00 94.06 107 VAL A C 1
ATOM 853 O O . VAL A 1 107 ? -17.866 -2.211 13.940 1.00 94.06 107 VAL A O 1
ATOM 856 N N . GLU A 1 108 ? -18.049 -3.429 15.813 1.00 97.31 108 GLU A N 1
ATOM 857 C CA . GLU A 1 108 ? -17.760 -2.314 16.720 1.00 97.31 108 GLU A CA 1
ATOM 858 C C . GLU A 1 108 ? -16.286 -1.919 16.621 1.00 97.31 108 GLU A C 1
ATOM 860 O O . GLU A 1 108 ? -15.391 -2.763 16.745 1.00 97.31 108 GLU A O 1
ATOM 865 N N . ALA A 1 109 ? -16.035 -0.631 16.417 1.00 97.25 109 ALA A N 1
ATOM 866 C CA . ALA A 1 109 ? -14.703 -0.104 16.188 1.00 97.25 109 ALA A CA 1
ATOM 867 C C . ALA A 1 109 ? -14.481 1.239 16.877 1.00 97.25 109 ALA A C 1
ATOM 869 O O . ALA A 1 109 ? -15.414 2.019 17.058 1.00 97.25 109 ALA A O 1
ATOM 870 N N . GLU A 1 110 ? -13.223 1.509 17.208 1.00 97.06 110 GLU A N 1
ATOM 871 C CA . GLU A 1 110 ? -12.737 2.825 17.615 1.00 97.06 110 GLU A CA 1
ATOM 872 C C . GLU A 1 110 ? -12.036 3.485 16.421 1.00 97.06 110 GLU A C 1
ATOM 874 O O . GLU A 1 110 ? -11.223 2.851 15.740 1.00 97.06 110 GLU A O 1
ATOM 879 N N . GLY A 1 111 ? -12.373 4.745 16.153 1.00 96.75 111 GLY A N 1
ATOM 880 C CA . GLY A 1 111 ? -11.808 5.526 15.060 1.00 96.75 111 GLY A CA 1
ATOM 881 C C . GLY A 1 111 ? -10.668 6.434 15.511 1.00 96.75 111 GLY A C 1
ATOM 882 O O . GLY A 1 111 ? -10.744 7.090 16.553 1.00 96.75 111 GLY A O 1
ATOM 883 N N . PHE A 1 112 ? -9.638 6.534 14.680 1.00 95.75 112 PHE A N 1
ATOM 884 C CA . PHE A 1 112 ? -8.481 7.399 14.883 1.00 95.75 112 PHE A CA 1
ATOM 885 C C . PHE A 1 112 ? -8.193 8.176 13.604 1.00 95.75 112 PHE A C 1
ATOM 887 O O . PHE A 1 112 ? -8.175 7.602 12.522 1.00 95.75 112 PHE A O 1
ATOM 894 N N . GLU A 1 113 ? -7.940 9.472 13.725 1.00 95.56 113 GLU A N 1
ATOM 895 C CA . GLU A 1 113 ? -7.480 10.324 12.635 1.00 95.56 113 GLU A CA 1
ATOM 896 C C . GLU A 1 113 ? -6.025 10.719 12.881 1.00 95.56 113 GLU A C 1
ATOM 898 O O . GLU A 1 113 ? -5.688 11.251 13.937 1.00 95.56 113 GLU A O 1
ATOM 903 N N . VAL A 1 114 ? -5.172 10.466 11.897 1.00 92.88 114 VAL A N 1
ATOM 904 C CA . VAL A 1 114 ? -3.750 10.804 11.889 1.00 92.88 114 VAL A CA 1
ATOM 905 C C . VAL A 1 114 ? -3.516 11.896 10.855 1.00 92.88 114 VAL A C 1
ATOM 907 O O . VAL A 1 114 ? -4.001 11.793 9.730 1.00 92.88 114 VAL A O 1
ATOM 910 N N . GLN A 1 115 ? -2.771 12.934 11.230 1.00 88.44 115 GLN A N 1
ATOM 911 C CA . GLN A 1 115 ? -2.559 14.126 10.396 1.00 88.44 115 GLN A CA 1
ATOM 912 C C . GLN A 1 115 ? -1.188 14.158 9.696 1.00 88.44 115 GLN A C 1
ATOM 914 O O . GLN A 1 115 ? -0.952 15.035 8.867 1.00 88.44 115 GLN A O 1
ATOM 919 N N . ASP A 1 116 ? -0.283 13.224 10.017 1.00 85.94 116 ASP A N 1
ATOM 920 C CA . ASP A 1 116 ? 1.026 13.112 9.366 1.00 85.94 116 ASP A CA 1
ATOM 921 C C . ASP A 1 116 ? 1.360 11.657 9.010 1.00 85.94 116 ASP A C 1
ATOM 923 O O . ASP A 1 116 ? 1.642 10.826 9.872 1.00 85.94 116 ASP A O 1
ATOM 927 N N . LEU A 1 117 ? 1.366 11.356 7.710 1.00 84.81 117 LEU A N 1
ATOM 928 C CA . LEU A 1 117 ? 1.730 10.039 7.178 1.00 84.81 117 LEU A CA 1
ATOM 929 C C . LEU A 1 117 ? 3.211 9.911 6.790 1.00 84.81 117 LEU A C 1
ATOM 931 O O . LEU A 1 117 ? 3.608 8.893 6.220 1.00 84.81 117 LEU A O 1
ATOM 935 N N . LYS A 1 118 ? 4.071 10.889 7.105 1.00 74.69 118 LYS A N 1
ATOM 936 C CA . LYS A 1 118 ? 5.517 10.795 6.826 1.00 74.69 118 LYS A CA 1
ATOM 937 C C . LYS A 1 118 ? 6.191 9.530 7.368 1.00 74.69 118 LYS A C 1
ATOM 939 O O . LYS A 1 118 ? 7.053 9.018 6.654 1.00 74.69 118 LYS A O 1
ATOM 944 N N . PRO A 1 119 ? 5.833 8.971 8.544 1.00 71.62 119 PRO A N 1
ATOM 945 C CA . PRO A 1 119 ? 6.434 7.715 8.999 1.00 71.62 119 PRO A CA 1
ATOM 946 C C . PRO A 1 119 ? 6.179 6.536 8.053 1.00 71.62 119 PRO A C 1
ATOM 948 O O . PRO A 1 119 ? 7.043 5.671 7.914 1.00 71.62 119 PRO A O 1
ATOM 951 N N . LEU A 1 120 ? 5.041 6.528 7.345 1.00 71.06 120 LEU A N 1
ATOM 952 C CA . LEU A 1 120 ? 4.753 5.552 6.288 1.00 71.06 120 LEU A CA 1
ATOM 953 C C . LEU A 1 120 ? 5.541 5.833 5.001 1.00 71.06 120 LEU A C 1
ATOM 955 O O . LEU A 1 120 ? 5.853 4.907 4.255 1.00 71.06 120 LEU A O 1
ATOM 959 N N . GLY A 1 121 ? 5.921 7.088 4.754 1.00 68.38 121 GLY A N 1
ATOM 960 C CA . GLY A 1 121 ? 6.712 7.488 3.587 1.00 68.38 121 GLY A CA 1
ATOM 961 C C . GLY A 1 121 ? 8.083 6.811 3.500 1.00 68.38 121 GLY A C 1
ATOM 962 O O . GLY A 1 121 ? 8.626 6.681 2.408 1.00 68.38 121 GLY A O 1
ATOM 963 N N . ASN A 1 122 ? 8.618 6.312 4.619 1.00 71.81 122 ASN A N 1
ATOM 964 C CA . ASN A 1 122 ? 9.894 5.594 4.652 1.00 71.81 122 ASN A CA 1
ATOM 965 C C . ASN A 1 122 ? 9.782 4.103 4.300 1.00 71.81 122 ASN A C 1
ATOM 967 O O . ASN A 1 122 ? 10.807 3.429 4.256 1.00 71.81 122 ASN A O 1
ATOM 971 N N . VAL A 1 123 ? 8.582 3.566 4.047 1.00 76.31 123 VAL A N 1
ATOM 972 C CA . VAL A 1 123 ? 8.407 2.169 3.598 1.00 76.31 123 VAL A CA 1
ATOM 973 C C . VAL A 1 123 ? 9.046 1.949 2.224 1.00 76.31 123 VAL A C 1
ATOM 975 O O . VAL A 1 123 ? 9.591 0.881 1.950 1.00 76.31 123 VAL A O 1
ATOM 978 N N . MET A 1 124 ? 9.008 2.973 1.371 1.00 78.44 124 MET A N 1
ATOM 979 C CA . MET A 1 124 ? 9.488 2.936 -0.008 1.00 78.44 124 MET A CA 1
ATOM 980 C C . MET A 1 124 ? 10.584 3.989 -0.219 1.00 78.44 124 MET A C 1
ATOM 982 O O . MET A 1 124 ? 10.631 4.988 0.497 1.00 78.44 124 MET A O 1
ATOM 986 N N . PRO A 1 125 ? 11.494 3.817 -1.192 1.00 81.88 125 PRO A N 1
ATOM 987 C CA . PRO A 1 125 ? 12.401 4.885 -1.586 1.00 81.88 125 PRO A CA 1
ATOM 988 C C . PRO A 1 125 ? 11.611 6.087 -2.105 1.00 81.88 125 PRO A C 1
ATOM 990 O O . PRO A 1 125 ? 10.648 5.915 -2.853 1.00 81.88 125 PRO A O 1
ATOM 993 N N . LYS A 1 126 ? 12.086 7.304 -1.817 1.00 84.19 126 LYS A N 1
ATOM 994 C CA . LYS A 1 126 ? 11.464 8.544 -2.317 1.00 84.19 126 LYS A CA 1
ATOM 995 C C . LYS A 1 126 ? 11.350 8.612 -3.840 1.00 84.19 126 LYS A C 1
ATOM 997 O O . LYS A 1 126 ? 10.454 9.259 -4.357 1.00 84.19 126 LYS A O 1
ATOM 1002 N N . SER A 1 127 ? 12.248 7.947 -4.570 1.00 81.81 127 SER A N 1
ATOM 1003 C CA . SER A 1 127 ? 12.180 7.851 -6.035 1.00 81.81 127 SER A CA 1
ATOM 1004 C C . SER A 1 127 ? 10.978 7.041 -6.533 1.00 81.81 127 SER A C 1
ATOM 1006 O O . SER A 1 127 ? 10.564 7.193 -7.684 1.00 81.81 127 SER A O 1
ATOM 1008 N N . LEU A 1 128 ? 10.424 6.181 -5.677 1.00 83.81 128 LEU A N 1
ATOM 1009 C CA . LEU A 1 128 ? 9.299 5.315 -5.983 1.00 83.81 128 LEU A CA 1
ATOM 1010 C C . LEU A 1 128 ? 7.988 5.852 -5.412 1.00 83.81 128 LEU A C 1
ATOM 1012 O O . LEU A 1 128 ? 6.982 5.780 -6.104 1.00 83.81 128 LEU A O 1
ATOM 1016 N N . MET A 1 129 ? 8.005 6.416 -4.204 1.00 87.12 129 MET A N 1
ATOM 1017 C CA . MET A 1 129 ? 6.843 7.056 -3.588 1.00 87.12 129 MET A CA 1
ATOM 1018 C C . MET A 1 129 ? 7.293 8.221 -2.700 1.00 87.12 129 MET A C 1
ATOM 1020 O O . MET A 1 129 ? 8.084 8.036 -1.779 1.00 87.12 129 MET A O 1
ATOM 1024 N N . ASP A 1 130 ? 6.784 9.421 -2.978 1.00 90.69 130 ASP A N 1
ATOM 1025 C CA . ASP A 1 130 ? 7.107 10.657 -2.255 1.00 90.69 130 ASP A CA 1
ATOM 1026 C C . ASP A 1 130 ? 5.830 11.220 -1.628 1.00 90.69 130 ASP A C 1
ATOM 1028 O O . ASP A 1 130 ? 5.113 11.995 -2.259 1.00 90.69 130 ASP A O 1
ATOM 1032 N N . ILE A 1 131 ? 5.509 10.797 -0.402 1.00 91.00 131 ILE A N 1
ATOM 1033 C CA . ILE A 1 131 ? 4.372 11.345 0.34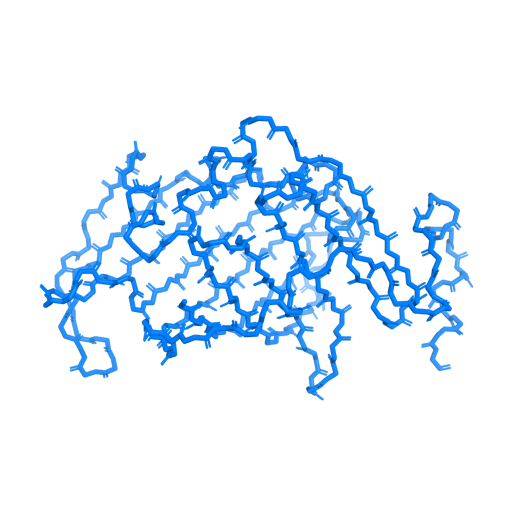9 1.00 91.00 131 ILE A CA 1
ATOM 1034 C C . ILE A 1 131 ? 4.773 12.722 0.881 1.00 91.00 131 ILE A C 1
ATOM 1036 O O . ILE A 1 131 ? 5.559 12.837 1.822 1.00 91.00 131 ILE A O 1
ATOM 1040 N N . ARG A 1 132 ? 4.224 13.783 0.287 1.00 90.94 132 ARG A N 1
ATOM 1041 C CA . ARG A 1 132 ? 4.515 15.167 0.693 1.00 90.94 132 ARG A CA 1
ATOM 1042 C C . ARG A 1 132 ? 3.629 15.624 1.839 1.00 90.94 132 ARG A C 1
ATOM 1044 O O . ARG A 1 132 ? 4.077 16.362 2.715 1.00 90.94 132 ARG A O 1
ATOM 1051 N N . GLN A 1 133 ? 2.371 15.204 1.798 1.00 91.56 133 GLN A N 1
ATOM 1052 C CA . GLN A 1 133 ? 1.350 15.464 2.805 1.00 91.56 133 GLN A CA 1
ATOM 1053 C C . GLN A 1 133 ? 0.401 14.274 2.829 1.00 91.56 133 GLN A C 1
ATOM 1055 O O . GLN A 1 133 ? 0.192 13.632 1.799 1.00 91.56 133 GLN A O 1
ATOM 1060 N N . GLY A 1 134 ? -0.201 14.003 3.976 1.00 92.00 134 GLY A N 1
ATOM 1061 C CA . GLY A 1 134 ? -1.288 13.049 4.024 1.00 92.00 134 GLY A CA 1
ATOM 1062 C C . GLY A 1 134 ? -1.915 12.962 5.396 1.00 92.00 134 GLY A C 1
ATOM 1063 O O . GLY A 1 134 ? -1.259 13.229 6.399 1.00 92.00 134 GLY A O 1
ATOM 1064 N N . LYS A 1 135 ? -3.178 12.564 5.401 1.00 94.00 135 LYS A N 1
ATOM 1065 C CA . LYS A 1 135 ? -3.952 12.237 6.593 1.00 94.00 135 LYS A CA 1
ATOM 1066 C C . LYS A 1 135 ? -4.574 10.863 6.401 1.00 94.00 135 LYS A C 1
ATOM 1068 O O . LYS A 1 135 ? -4.864 10.477 5.268 1.00 94.00 135 LYS A O 1
ATOM 1073 N N . ALA A 1 136 ? -4.802 10.147 7.489 1.00 94.31 136 ALA A N 1
ATOM 1074 C CA . ALA A 1 136 ? -5.517 8.883 7.444 1.00 94.31 136 ALA A CA 1
ATOM 1075 C C . ALA A 1 136 ? -6.563 8.794 8.545 1.00 94.31 136 ALA A C 1
ATOM 1077 O O . ALA A 1 136 ? -6.357 9.279 9.653 1.00 94.31 136 ALA A O 1
ATOM 1078 N N . THR A 1 137 ? -7.667 8.125 8.240 1.00 95.44 137 THR A N 1
ATOM 1079 C CA . THR A 1 137 ? -8.612 7.613 9.224 1.00 95.44 137 THR A CA 1
ATOM 1080 C C . THR A 1 137 ? -8.427 6.108 9.339 1.00 95.44 137 THR A C 1
ATOM 1082 O O . THR A 1 137 ? -8.434 5.398 8.337 1.00 95.44 137 THR A O 1
ATOM 1085 N N . LEU A 1 138 ? -8.280 5.614 10.562 1.00 94.75 138 LEU A N 1
ATOM 1086 C CA . LEU A 1 138 ? -8.138 4.203 10.877 1.00 94.75 138 LEU A CA 1
ATOM 1087 C C . LEU A 1 138 ? -9.260 3.775 11.817 1.00 94.75 138 LEU A C 1
ATOM 1089 O O . LEU A 1 138 ? -9.434 4.355 12.885 1.00 94.75 138 LEU A O 1
ATOM 1093 N N . TRP A 1 139 ? -9.985 2.732 11.439 1.00 96.25 139 TRP A N 1
ATOM 1094 C CA . TRP A 1 139 ? -10.975 2.073 12.280 1.00 96.25 139 TRP A CA 1
ATOM 1095 C C . TRP A 1 139 ? -10.409 0.754 12.784 1.00 96.25 139 TRP A C 1
ATOM 1097 O O . TRP A 1 139 ? -10.026 -0.113 11.991 1.00 96.25 139 TRP A O 1
ATOM 1107 N N . VAL A 1 140 ? -10.365 0.599 14.105 1.00 95.25 140 VAL A N 1
ATOM 1108 C CA . VAL A 1 140 ? -9.809 -0.577 14.780 1.00 95.25 140 VAL A CA 1
ATOM 1109 C C . VAL A 1 140 ? -10.925 -1.312 15.507 1.00 95.25 140 VAL A C 1
ATOM 1111 O O . VAL A 1 140 ? -11.596 -0.733 16.359 1.00 95.25 140 VAL A O 1
ATOM 1114 N N . GLY 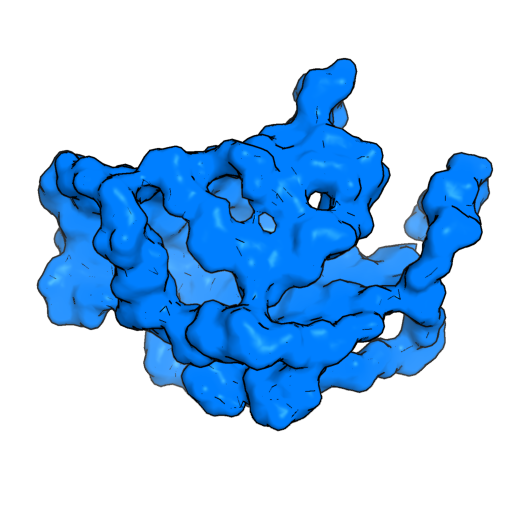A 1 141 ? -11.129 -2.590 15.185 1.00 94.62 141 GLY A N 1
ATOM 1115 C CA . GLY A 1 141 ? -12.153 -3.415 15.824 1.00 94.62 141 GLY A CA 1
ATOM 1116 C C . GLY A 1 141 ? -11.880 -3.583 17.321 1.00 94.62 141 GLY A C 1
ATOM 1117 O O . GLY A 1 141 ? -10.773 -3.945 17.714 1.00 94.62 141 GLY A O 1
ATOM 1118 N N . THR A 1 142 ? -12.884 -3.367 18.168 1.00 92.38 142 THR A N 1
ATOM 1119 C CA . THR A 1 142 ? -12.704 -3.313 19.634 1.00 92.38 142 THR A CA 1
ATOM 1120 C C . THR A 1 142 ? -12.410 -4.671 20.277 1.00 92.38 142 THR A C 1
ATOM 1122 O O . THR A 1 142 ? -11.854 -4.721 21.371 1.00 92.38 142 THR A O 1
ATOM 1125 N N . LYS A 1 143 ? -12.766 -5.778 19.609 1.00 89.56 143 LYS A N 1
ATOM 1126 C CA . LYS A 1 143 ? -12.574 -7.146 20.125 1.00 89.56 143 LYS A CA 1
ATOM 1127 C C . LYS A 1 143 ? -11.190 -7.715 19.823 1.00 89.56 143 LYS A C 1
ATOM 1129 O O . LYS A 1 143 ? -10.507 -8.175 20.730 1.00 89.56 143 LYS A O 1
ATOM 1134 N N . GLU A 1 144 ? -10.798 -7.709 18.551 1.00 84.81 144 GLU A N 1
ATOM 1135 C CA . GLU A 1 144 ? -9.539 -8.319 18.089 1.00 84.81 144 GLU A CA 1
ATOM 1136 C C . GLU A 1 144 ? -8.397 -7.303 17.945 1.00 84.81 144 GLU A C 1
ATOM 1138 O O . GLU A 1 144 ? -7.260 -7.697 17.701 1.00 84.81 144 GLU A O 1
ATOM 1143 N N . LEU A 1 145 ? -8.687 -6.005 18.111 1.00 89.31 145 LEU A N 1
ATOM 1144 C CA . LEU A 1 145 ? -7.735 -4.896 17.964 1.00 89.31 145 LEU A CA 1
ATOM 1145 C C . LEU A 1 145 ? -7.043 -4.873 16.593 1.00 89.31 145 LEU A C 1
ATOM 1147 O O . LEU A 1 145 ? -5.879 -4.496 16.462 1.00 89.31 145 LEU A O 1
ATOM 1151 N N . LEU A 1 146 ? -7.778 -5.283 15.558 1.00 90.50 146 LEU A N 1
ATOM 1152 C CA . LEU A 1 146 ? -7.311 -5.291 14.178 1.00 90.50 146 LEU A CA 1
ATOM 1153 C C . LEU A 1 146 ? -7.784 -4.036 13.440 1.00 90.50 146 LEU A C 1
ATOM 1155 O O . LEU A 1 146 ? -8.913 -3.592 13.668 1.00 90.50 146 LEU A O 1
ATOM 1159 N N . PRO A 1 147 ? -6.977 -3.491 12.515 1.00 92.06 147 PRO A N 1
ATOM 1160 C CA . PRO A 1 147 ? -7.427 -2.457 11.601 1.00 92.06 147 PRO A CA 1
ATOM 1161 C C . PRO A 1 147 ? -8.447 -3.083 10.651 1.00 92.06 147 PRO A C 1
ATOM 1163 O O . PRO A 1 147 ? -8.101 -3.942 9.843 1.00 92.06 147 PRO A O 1
ATOM 1166 N N . ILE A 1 148 ? -9.709 -2.683 10.771 1.00 94.75 148 ILE A N 1
ATOM 1167 C CA . ILE A 1 148 ? -10.794 -3.219 9.941 1.00 94.75 148 ILE A CA 1
ATOM 1168 C C . ILE A 1 148 ? -11.027 -2.367 8.695 1.00 94.75 148 ILE A C 1
ATOM 1170 O O . ILE A 1 148 ? -11.460 -2.886 7.669 1.00 94.75 148 ILE A O 1
ATOM 1174 N N . ARG A 1 149 ? -10.696 -1.072 8.765 1.00 95.38 149 ARG A N 1
ATOM 1175 C CA . ARG A 1 149 ? -10.795 -0.128 7.653 1.00 95.38 149 ARG A CA 1
ATOM 1176 C C . ARG A 1 149 ? -9.789 1.002 7.827 1.00 95.38 149 ARG A C 1
ATOM 1178 O O . ARG A 1 149 ? -9.656 1.550 8.917 1.00 95.38 149 ARG A O 1
ATOM 1185 N N . GLY A 1 150 ? -9.102 1.348 6.752 1.00 94.06 150 GLY A N 1
ATOM 1186 C CA . GLY A 1 150 ? -8.235 2.509 6.649 1.00 94.06 150 GLY A CA 1
ATOM 1187 C C . GLY A 1 150 ? -8.642 3.349 5.448 1.00 94.06 150 GLY A C 1
ATOM 1188 O O . GLY A 1 150 ? -8.958 2.809 4.392 1.00 94.06 150 GLY A O 1
ATOM 1189 N N . GLU A 1 151 ? -8.627 4.659 5.615 1.00 95.69 151 GLU A N 1
ATOM 1190 C CA . GLU A 1 151 ? -8.812 5.634 4.547 1.00 95.69 151 GLU A CA 1
ATOM 1191 C C . GLU A 1 151 ? -7.676 6.638 4.615 1.00 95.69 151 GLU A C 1
ATOM 1193 O O . GLU A 1 151 ? -7.341 7.093 5.705 1.00 95.69 151 GLU A O 1
ATOM 1198 N N . ALA A 1 152 ? -7.077 6.986 3.484 1.00 94.69 152 ALA A N 1
ATOM 1199 C CA . ALA A 1 152 ? -5.993 7.951 3.433 1.00 94.69 152 ALA A CA 1
ATOM 1200 C C . ALA A 1 152 ? -6.180 8.924 2.273 1.00 94.69 152 ALA A C 1
ATOM 1202 O O . ALA A 1 152 ? -6.453 8.519 1.147 1.00 94.69 152 ALA A O 1
ATOM 1203 N N . ASP A 1 153 ? -5.962 10.204 2.555 1.00 96.19 153 ASP A N 1
ATOM 1204 C CA . ASP A 1 153 ? -5.807 11.242 1.544 1.00 96.19 153 ASP A CA 1
ATOM 1205 C C . ASP A 1 153 ? -4.348 11.685 1.555 1.00 96.19 153 ASP A C 1
ATOM 1207 O O . ASP A 1 153 ? -3.820 12.068 2.602 1.00 96.19 153 ASP A O 1
ATOM 1211 N N . MET A 1 154 ? -3.687 11.643 0.404 1.00 95.12 154 MET A N 1
ATOM 1212 C CA . MET A 1 154 ? -2.266 11.947 0.263 1.00 95.12 154 MET A CA 1
ATOM 1213 C C . MET A 1 154 ? -2.008 12.883 -0.914 1.00 95.12 154 MET A C 1
ATOM 1215 O O . MET A 1 154 ? -2.657 12.800 -1.954 1.00 95.12 154 MET A O 1
ATOM 1219 N N . LEU A 1 155 ? -0.997 13.736 -0.771 1.00 95.06 155 LEU A N 1
ATOM 1220 C CA . LEU A 1 155 ? -0.347 14.419 -1.882 1.00 95.06 155 LEU A CA 1
ATOM 1221 C C . LEU A 1 155 ? 0.953 13.683 -2.194 1.00 95.06 155 LEU A C 1
ATOM 1223 O O . LEU A 1 155 ? 1.872 13.667 -1.367 1.00 95.06 155 LEU A O 1
ATOM 1227 N N . LEU A 1 156 ? 1.029 13.098 -3.385 1.00 94.00 156 LEU A N 1
ATOM 1228 C CA . LEU A 1 156 ? 2.191 12.357 -3.856 1.00 94.00 156 LEU A CA 1
ATOM 1229 C C . LEU A 1 156 ? 2.978 13.181 -4.875 1.00 94.00 156 LEU A C 1
ATOM 1231 O O . LEU A 1 156 ? 2.411 13.779 -5.791 1.00 94.00 156 LEU A O 1
ATOM 1235 N N . GLY A 1 157 ? 4.296 13.204 -4.701 1.00 93.00 157 GLY A N 1
ATOM 1236 C CA . GLY A 1 157 ? 5.219 13.870 -5.605 1.00 93.00 157 GLY A CA 1
ATOM 1237 C C . GLY A 1 157 ? 5.538 13.076 -6.872 1.00 93.00 157 GLY A C 1
ATOM 1238 O O . GLY A 1 157 ? 5.209 11.898 -7.006 1.00 93.00 157 GLY A O 1
ATOM 1239 N N . LYS A 1 158 ? 6.262 13.727 -7.787 1.00 91.56 158 LYS A N 1
ATOM 1240 C CA . LYS A 1 158 ? 6.774 13.153 -9.043 1.00 91.56 158 LYS A CA 1
ATOM 1241 C C . LYS A 1 158 ? 7.734 11.985 -8.794 1.00 91.56 158 LYS A C 1
ATOM 1243 O O . LYS A 1 158 ? 8.895 12.187 -8.446 1.00 91.56 158 LYS A O 1
ATOM 1248 N N . THR A 1 159 ? 7.255 10.770 -9.025 1.00 89.19 159 THR A N 1
ATOM 1249 C CA . THR A 1 159 ? 7.984 9.513 -8.807 1.00 89.19 159 THR A CA 1
ATOM 1250 C C . THR A 1 159 ? 7.666 8.504 -9.904 1.00 89.19 159 THR A C 1
ATOM 1252 O O . THR A 1 159 ? 6.807 8.746 -10.750 1.00 89.19 159 THR A O 1
ATOM 1255 N N . ILE A 1 160 ? 8.327 7.344 -9.886 1.00 84.44 160 ILE A N 1
ATOM 1256 C CA . ILE A 1 160 ? 7.998 6.256 -10.818 1.00 84.44 160 ILE A CA 1
ATOM 1257 C C . ILE A 1 160 ? 6.535 5.805 -10.644 1.00 84.44 160 ILE A C 1
ATOM 1259 O O . ILE A 1 160 ? 5.847 5.623 -11.646 1.00 84.44 160 ILE A O 1
ATOM 1263 N N . ALA A 1 161 ? 6.032 5.682 -9.406 1.00 83.12 161 ALA A N 1
ATOM 1264 C CA . ALA A 1 161 ? 4.653 5.244 -9.155 1.00 83.12 161 ALA A CA 1
ATOM 1265 C C . ALA A 1 161 ? 3.598 6.259 -9.624 1.00 83.12 161 ALA A C 1
ATOM 1267 O O . ALA A 1 161 ? 2.495 5.870 -9.995 1.00 83.12 161 ALA A O 1
ATOM 1268 N N . THR A 1 162 ? 3.936 7.550 -9.654 1.00 87.06 162 THR A N 1
ATOM 1269 C CA . THR A 1 162 ? 3.040 8.611 -10.141 1.00 87.06 162 THR A CA 1
ATOM 1270 C C . THR A 1 162 ? 3.278 8.975 -11.606 1.00 87.06 162 THR A C 1
ATOM 1272 O O . THR A 1 162 ? 2.758 9.984 -12.082 1.00 87.06 162 THR A O 1
ATOM 1275 N N . LEU A 1 163 ? 4.088 8.190 -12.331 1.00 83.62 163 LEU A N 1
ATOM 1276 C CA . LEU A 1 163 ? 4.516 8.484 -13.704 1.00 83.62 163 LEU A CA 1
ATOM 1277 C C . LEU A 1 163 ? 5.075 9.911 -13.851 1.00 83.62 163 LEU A C 1
ATOM 1279 O O . LEU A 1 163 ? 4.857 10.585 -14.854 1.00 83.62 163 LEU A O 1
ATOM 1283 N N . PHE A 1 164 ? 5.811 10.360 -12.833 1.00 87.38 164 PHE A N 1
ATOM 1284 C CA . PHE A 1 164 ? 6.434 11.680 -12.747 1.00 87.38 164 PHE A CA 1
ATOM 1285 C C . PHE A 1 164 ? 5.449 12.861 -12.760 1.00 87.38 164 PHE A C 1
ATOM 1287 O O . PHE A 1 164 ? 5.840 13.990 -13.063 1.00 87.38 164 PHE A O 1
ATOM 1294 N N . MET A 1 165 ? 4.200 12.624 -12.357 1.00 89.50 165 MET A N 1
ATOM 1295 C CA . MET A 1 165 ? 3.199 13.660 -12.095 1.00 89.50 165 MET A CA 1
ATOM 1296 C C . MET A 1 165 ? 3.052 13.902 -10.591 1.00 89.50 165 MET A C 1
ATOM 1298 O O . MET A 1 165 ? 3.306 13.011 -9.777 1.00 89.50 165 MET A O 1
ATOM 1302 N N . ASP A 1 166 ? 2.646 15.113 -10.216 1.00 95.00 166 ASP A N 1
ATOM 1303 C CA . ASP A 1 166 ? 2.115 15.351 -8.875 1.00 95.00 166 ASP A CA 1
ATOM 1304 C C . ASP A 1 166 ? 0.648 14.898 -8.867 1.00 95.00 166 ASP A C 1
ATOM 1306 O O . ASP A 1 166 ? -0.124 15.270 -9.756 1.00 95.00 166 ASP A O 1
ATOM 1310 N N . VAL A 1 167 ? 0.264 14.072 -7.892 1.00 96.19 167 VAL A N 1
ATOM 1311 C CA . VAL A 1 167 ? -1.097 13.520 -7.810 1.00 96.19 167 VAL A CA 1
ATOM 1312 C C . VAL A 1 167 ? -1.652 13.641 -6.399 1.00 96.19 167 VAL A C 1
ATOM 1314 O O . VAL A 1 167 ? -0.935 13.448 -5.415 1.00 96.19 167 VAL A O 1
ATOM 1317 N N . THR A 1 168 ? -2.947 13.922 -6.286 1.00 96.94 168 THR A N 1
ATOM 1318 C CA . THR A 1 168 ? -3.687 13.591 -5.071 1.00 96.94 168 THR A CA 1
ATOM 1319 C C . THR A 1 168 ? -4.092 12.126 -5.141 1.00 96.94 168 THR A C 1
ATOM 1321 O O . THR A 1 168 ? -4.512 11.622 -6.183 1.00 96.94 168 THR A O 1
ATOM 1324 N N . CYS A 1 169 ? -3.919 11.424 -4.033 1.00 95.88 169 CYS A N 1
ATOM 1325 C CA . CYS A 1 169 ? -4.282 10.031 -3.871 1.00 95.88 169 CYS A CA 1
ATOM 1326 C C . CYS A 1 169 ? -5.342 9.937 -2.779 1.00 95.88 169 CYS A C 1
ATOM 1328 O O . CYS A 1 169 ? -5.118 10.416 -1.670 1.00 95.88 169 CYS A O 1
ATOM 1330 N N . HIS A 1 170 ? -6.469 9.314 -3.101 1.00 97.50 170 HIS A N 1
ATOM 1331 C CA . HIS A 1 170 ? -7.418 8.824 -2.114 1.00 97.50 170 HIS A CA 1
ATOM 1332 C C . HIS A 1 170 ? -7.348 7.301 -2.099 1.00 97.50 170 HIS A C 1
ATOM 1334 O O . HIS A 1 170 ? -7.510 6.669 -3.144 1.00 97.50 170 HIS A O 1
ATOM 1340 N N . GLU A 1 171 ? -7.111 6.718 -0.935 1.00 95.81 171 GLU A N 1
ATOM 1341 C CA . GLU A 1 171 ? -7.036 5.281 -0.730 1.00 95.81 171 GLU A CA 1
ATOM 1342 C C . GLU A 1 171 ? -8.055 4.836 0.319 1.00 95.81 171 GLU A C 1
ATOM 1344 O O . GLU A 1 171 ? -8.127 5.408 1.401 1.00 95.81 171 GLU A O 1
ATOM 1349 N N . LEU A 1 172 ? -8.782 3.765 0.014 1.00 96.81 172 LEU A N 1
ATOM 1350 C CA . LEU A 1 172 ? -9.610 3.011 0.946 1.00 96.81 172 LEU A CA 1
ATOM 1351 C C . LEU A 1 172 ? -9.072 1.583 1.003 1.00 96.81 172 LEU A C 1
ATOM 1353 O O . LEU A 1 172 ? -8.875 0.969 -0.039 1.00 96.81 172 LEU A O 1
ATOM 1357 N N . ALA A 1 173 ? -8.885 1.030 2.197 1.00 95.12 173 ALA A N 1
ATOM 1358 C CA . ALA A 1 173 ? -8.507 -0.363 2.405 1.00 95.12 173 ALA A CA 1
ATOM 1359 C C . ALA A 1 173 ? -9.339 -0.978 3.536 1.00 95.12 173 ALA A C 1
ATOM 1361 O O . ALA A 1 173 ? -9.472 -0.403 4.612 1.00 95.12 173 ALA A O 1
ATOM 1362 N N . VAL A 1 174 ? -9.872 -2.172 3.308 1.00 95.62 174 VAL A N 1
ATOM 1363 C CA . VAL A 1 174 ? -10.727 -2.920 4.233 1.00 95.62 174 VAL A CA 1
ATOM 1364 C C . VAL A 1 174 ? -10.098 -4.276 4.512 1.00 95.62 174 VAL A C 1
ATOM 1366 O O . VAL A 1 174 ? -9.533 -4.915 3.620 1.00 95.62 174 VAL A O 1
ATOM 1369 N N . LEU A 1 175 ? -10.184 -4.724 5.761 1.00 94.25 175 LEU A N 1
ATOM 1370 C CA . LEU A 1 175 ? -9.728 -6.048 6.156 1.00 94.25 175 LEU A CA 1
ATOM 1371 C C . LEU A 1 175 ? -10.600 -7.134 5.527 1.00 94.25 175 LEU A C 1
ATOM 1373 O O . LEU A 1 175 ? -11.769 -7.267 5.867 1.00 94.25 175 LEU A O 1
ATOM 1377 N N . GLU A 1 176 ? -10.012 -7.953 4.654 1.00 94.50 176 GLU A N 1
ATOM 1378 C CA . GLU A 1 176 ? -10.705 -9.107 4.076 1.00 94.50 176 GLU A CA 1
ATOM 1379 C C . GLU A 1 176 ? -10.461 -10.367 4.912 1.00 94.50 176 GLU A C 1
ATOM 1381 O O . GLU A 1 176 ? -11.394 -11.075 5.288 1.00 94.50 176 GLU A O 1
ATOM 1386 N N . LYS A 1 177 ? -9.186 -10.676 5.189 1.00 93.50 177 LYS A N 1
ATOM 1387 C CA . LYS A 1 177 ? -8.790 -11.888 5.919 1.00 93.50 177 LYS A CA 1
ATOM 1388 C C . LYS A 1 177 ? -7.619 -11.626 6.852 1.00 93.50 177 LYS A C 1
ATOM 1390 O O . LYS A 1 177 ? -6.586 -11.084 6.453 1.00 93.50 177 LYS A O 1
ATOM 1395 N N . TYR A 1 178 ? -7.723 -12.118 8.078 1.00 91.19 178 TYR A N 1
ATOM 1396 C CA . TYR A 1 178 ? -6.638 -12.144 9.055 1.00 91.19 178 TYR A CA 1
ATOM 1397 C C . TYR A 1 178 ? -6.260 -13.590 9.408 1.00 91.19 178 TYR A C 1
ATOM 1399 O O . TYR A 1 178 ? -7.049 -14.506 9.208 1.00 91.19 178 TYR A O 1
ATOM 1407 N N . ASN A 1 179 ? -5.028 -13.787 9.890 1.00 90.38 179 ASN A N 1
ATOM 1408 C CA . ASN A 1 179 ? -4.488 -15.089 10.296 1.00 90.38 179 ASN A CA 1
ATOM 1409 C C . ASN A 1 179 ? -4.617 -16.206 9.237 1.00 90.38 179 ASN A C 1
ATOM 1411 O O . ASN A 1 179 ? -4.962 -17.344 9.543 1.00 90.38 179 ASN A O 1
ATOM 1415 N N . VAL A 1 180 ? -4.345 -15.859 7.978 1.00 93.00 180 VAL A N 1
ATOM 1416 C CA . VAL A 1 180 ? -4.324 -16.799 6.852 1.00 93.00 180 VAL A CA 1
ATOM 1417 C C . VAL A 1 180 ? -2.897 -17.116 6.434 1.00 93.00 180 VAL A C 1
ATOM 1419 O O . VAL A 1 180 ? -2.021 -16.248 6.492 1.00 93.00 180 VAL A O 1
ATOM 1422 N N . GLU A 1 181 ? -2.689 -18.346 5.978 1.00 93.94 181 GLU A N 1
ATOM 1423 C CA . GLU A 1 181 ? -1.468 -18.742 5.289 1.00 93.94 181 GLU A CA 1
ATOM 1424 C C . GLU A 1 181 ? -1.417 -18.066 3.914 1.00 93.94 181 GLU A C 1
ATOM 1426 O O . GLU A 1 181 ? -2.414 -18.011 3.190 1.00 93.94 181 GLU A O 1
ATOM 1431 N N . LEU A 1 182 ? -0.264 -17.488 3.591 1.00 94.56 182 LEU A N 1
ATOM 1432 C CA . LEU A 1 182 ? -0.012 -16.826 2.317 1.00 94.56 182 LEU A CA 1
ATOM 1433 C C . LEU A 1 182 ? 1.018 -17.646 1.556 1.00 94.56 182 LEU A C 1
ATOM 1435 O O . LEU A 1 182 ? 1.997 -18.086 2.152 1.00 94.56 182 LEU A O 1
ATOM 1439 N N . ASP A 1 183 ? 0.815 -17.799 0.250 1.00 95.44 183 ASP A N 1
ATOM 1440 C CA . ASP A 1 183 ? 1.798 -18.435 -0.624 1.00 95.44 183 ASP A CA 1
ATOM 1441 C C . ASP A 1 183 ? 3.130 -17.656 -0.562 1.00 95.44 183 ASP A C 1
ATOM 1443 O O . ASP A 1 183 ? 3.156 -16.465 -0.900 1.00 95.44 183 ASP A O 1
ATOM 1447 N N . PRO A 1 184 ? 4.244 -18.288 -0.138 1.00 93.75 184 PRO A N 1
ATOM 1448 C CA . PRO A 1 184 ? 5.553 -17.643 -0.099 1.00 93.75 184 PRO A CA 1
ATOM 1449 C C . PRO A 1 184 ? 6.002 -17.103 -1.464 1.00 93.75 184 PRO A C 1
ATOM 1451 O O . PRO A 1 184 ? 6.729 -16.109 -1.512 1.00 93.75 184 PRO A O 1
ATOM 1454 N N . GLY A 1 185 ? 5.544 -17.712 -2.565 1.00 95.81 185 GLY A N 1
ATOM 1455 C CA . GLY A 1 185 ? 5.833 -17.278 -3.932 1.00 95.81 185 GLY A CA 1
ATOM 1456 C C . GLY A 1 185 ? 5.306 -15.879 -4.261 1.00 95.81 185 GLY A C 1
ATOM 1457 O O . GLY A 1 185 ? 5.861 -15.209 -5.129 1.00 95.81 185 GLY A O 1
ATOM 1458 N N . LEU A 1 186 ? 4.308 -15.373 -3.523 1.00 95.56 186 LEU A N 1
ATOM 1459 C CA . LEU A 1 186 ? 3.834 -13.987 -3.659 1.00 95.56 186 LEU A CA 1
ATOM 1460 C C . LEU A 1 186 ? 4.934 -12.960 -3.370 1.00 95.56 186 LEU A C 1
ATOM 1462 O O . LEU A 1 186 ? 4.892 -11.851 -3.899 1.00 95.56 186 LEU A O 1
ATOM 1466 N N . PHE A 1 187 ? 5.907 -13.327 -2.535 1.00 95.69 187 PHE A N 1
ATOM 1467 C CA . PHE A 1 187 ? 6.978 -12.449 -2.076 1.00 95.69 187 PHE A CA 1
ATOM 1468 C C . PHE A 1 187 ? 8.276 -12.622 -2.877 1.00 95.69 187 PHE A C 1
ATOM 1470 O O . PHE A 1 187 ? 9.309 -12.078 -2.474 1.00 95.69 187 PHE A O 1
ATOM 1477 N N . ASP A 1 188 ? 8.259 -13.377 -3.980 1.00 95.69 188 ASP A N 1
ATOM 1478 C CA . ASP A 1 188 ? 9.427 -13.527 -4.847 1.00 95.69 188 ASP A CA 1
ATOM 1479 C C . ASP A 1 188 ? 9.755 -12.202 -5.552 1.00 95.69 188 ASP A C 1
ATOM 1481 O O . ASP A 1 188 ? 8.909 -11.577 -6.185 1.00 95.69 188 ASP A O 1
ATOM 1485 N N . THR A 1 189 ? 11.008 -11.767 -5.446 1.00 96.19 189 THR A N 1
ATOM 1486 C CA . THR A 1 189 ? 11.516 -10.546 -6.082 1.00 96.19 189 THR A CA 1
ATOM 1487 C C . THR A 1 189 ? 12.248 -10.827 -7.395 1.00 96.19 189 THR A C 1
ATOM 1489 O O . THR A 1 189 ? 12.894 -9.927 -7.949 1.00 96.19 189 THR A O 1
ATOM 1492 N N . ASN A 1 190 ? 12.212 -12.061 -7.901 1.00 95.56 190 ASN A N 1
ATOM 1493 C CA . ASN A 1 190 ? 12.699 -12.394 -9.232 1.00 95.56 190 ASN A CA 1
ATOM 1494 C C . ASN A 1 190 ? 11.748 -11.820 -10.293 1.00 95.56 190 ASN A C 1
ATOM 1496 O O . ASN A 1 190 ? 10.552 -12.114 -10.273 1.00 95.56 190 ASN A O 1
ATOM 1500 N N . PRO A 1 191 ? 12.246 -10.984 -11.221 1.00 93.38 191 PRO A N 1
ATOM 1501 C CA . PRO A 1 191 ? 11.416 -10.473 -12.299 1.00 93.38 191 PRO A CA 1
ATOM 1502 C C . PRO A 1 191 ? 10.858 -11.614 -13.165 1.00 93.38 191 PRO A C 1
ATOM 1504 O O . PRO A 1 191 ? 11.593 -12.562 -13.453 1.00 93.38 191 PRO A O 1
ATOM 1507 N N . PRO A 1 192 ? 9.601 -11.518 -13.634 1.00 93.00 192 PRO A N 1
ATOM 1508 C CA . PRO A 1 192 ? 9.044 -12.491 -14.565 1.00 93.00 192 PRO A CA 1
ATOM 1509 C C . PRO A 1 192 ? 9.841 -12.559 -15.871 1.00 93.00 192 PRO A C 1
ATOM 1511 O O . PRO A 1 192 ? 10.356 -11.541 -16.348 1.00 93.00 192 PRO A O 1
ATOM 1514 N N . GLU A 1 193 ? 9.873 -13.739 -16.489 1.00 94.31 193 GLU A N 1
ATOM 1515 C CA . GLU A 1 193 ? 10.535 -13.956 -17.777 1.00 94.31 193 GLU A CA 1
ATOM 1516 C C . GLU A 1 193 ? 10.059 -12.952 -18.843 1.00 94.31 193 GLU A C 1
ATOM 1518 O O . GLU A 1 193 ? 8.879 -12.605 -18.933 1.00 94.31 193 GLU A O 1
ATOM 1523 N N . GLY A 1 194 ? 10.998 -12.445 -19.646 1.00 93.00 194 GLY A N 1
ATOM 1524 C CA . GLY A 1 194 ? 10.718 -11.455 -20.688 1.00 93.00 194 GLY A CA 1
ATOM 1525 C C . GLY A 1 194 ? 10.494 -10.024 -20.183 1.00 93.00 194 GLY A C 1
ATOM 1526 O O . GLY A 1 194 ? 10.291 -9.129 -21.006 1.00 93.00 194 GLY A O 1
ATOM 1527 N N . SER A 1 195 ? 10.554 -9.781 -18.869 1.00 94.56 195 SER A N 1
ATOM 1528 C CA . SER A 1 195 ? 10.545 -8.426 -18.306 1.00 94.56 195 SER A CA 1
ATOM 1529 C C . SER A 1 195 ? 11.936 -7.795 -18.357 1.00 94.56 195 SER A C 1
ATOM 1531 O O . SER A 1 195 ? 12.946 -8.475 -18.190 1.00 94.56 195 SER A O 1
ATOM 1533 N N . THR A 1 196 ? 11.999 -6.478 -18.552 1.00 95.31 196 THR A N 1
ATOM 1534 C CA . THR A 1 196 ? 13.261 -5.717 -18.563 1.00 95.31 196 THR A CA 1
ATOM 1535 C C . THR A 1 196 ? 13.263 -4.634 -17.497 1.00 95.31 196 THR A C 1
ATOM 1537 O O . THR A 1 196 ? 12.209 -4.168 -17.070 1.00 95.31 196 THR A O 1
ATOM 1540 N N . GLU A 1 197 ? 14.441 -4.221 -17.047 1.00 93.44 197 GLU A N 1
ATOM 1541 C CA . GLU A 1 197 ? 14.536 -3.147 -16.065 1.00 93.44 197 GLU A CA 1
ATOM 1542 C C . GLU A 1 197 ? 13.998 -1.829 -16.650 1.00 93.44 197 GLU A C 1
ATOM 1544 O O . GLU A 1 197 ? 14.168 -1.522 -17.838 1.00 93.44 197 GLU A O 1
ATOM 1549 N N . PHE A 1 198 ? 13.286 -1.070 -15.823 1.00 88.31 198 PHE A N 1
ATOM 1550 C CA . PHE A 1 198 ? 12.782 0.247 -16.166 1.00 88.31 198 PHE A CA 1
ATOM 1551 C C . PHE A 1 198 ? 13.938 1.244 -16.160 1.00 88.31 198 PHE A C 1
ATOM 1553 O O . PHE A 1 198 ? 14.687 1.355 -15.192 1.00 88.31 198 PHE A O 1
ATOM 1560 N N . THR A 1 199 ? 14.060 2.007 -17.236 1.00 83.88 199 THR A N 1
ATOM 1561 C CA . THR A 1 199 ? 15.116 2.999 -17.421 1.00 83.88 199 THR A CA 1
ATOM 1562 C C . THR A 1 199 ? 14.513 4.368 -17.694 1.00 83.88 199 THR A C 1
ATOM 1564 O O . THR A 1 199 ? 13.396 4.483 -18.191 1.00 83.88 199 THR A O 1
ATOM 1567 N N . LEU A 1 200 ? 15.283 5.436 -17.469 1.00 72.88 200 LEU A N 1
ATOM 1568 C CA . LEU A 1 200 ? 14.837 6.794 -17.806 1.00 72.88 200 LEU A CA 1
ATOM 1569 C C . LEU A 1 200 ? 14.473 6.953 -19.294 1.00 72.88 200 LEU A C 1
ATOM 1571 O O . LEU A 1 200 ? 13.638 7.784 -19.637 1.00 72.88 200 LEU A O 1
ATOM 1575 N N . THR A 1 201 ? 15.049 6.140 -20.187 1.00 77.06 201 THR A N 1
ATOM 1576 C CA . THR A 1 201 ? 14.709 6.175 -21.620 1.00 77.06 201 THR A CA 1
ATOM 1577 C C . THR A 1 201 ? 13.299 5.670 -21.931 1.00 77.06 201 THR A C 1
ATOM 1579 O O . THR A 1 201 ? 12.774 5.960 -23.008 1.00 77.06 201 THR A O 1
ATOM 1582 N N . ASP A 1 202 ? 12.670 4.948 -21.001 1.00 75.94 202 ASP A N 1
ATOM 1583 C CA . ASP A 1 202 ? 11.284 4.490 -21.121 1.00 75.94 202 ASP A CA 1
ATOM 1584 C C . ASP A 1 202 ? 10.276 5.639 -20.886 1.00 75.94 202 ASP A C 1
ATOM 1586 O O . ASP A 1 202 ? 9.117 5.526 -21.275 1.00 75.94 202 ASP A O 1
ATOM 1590 N N . LEU A 1 203 ? 10.726 6.778 -20.337 1.00 67.94 203 LEU A N 1
ATOM 1591 C CA . LEU A 1 203 ? 9.922 7.990 -20.110 1.00 67.94 203 LEU A CA 1
ATOM 1592 C C . LEU A 1 203 ? 9.873 8.938 -21.315 1.00 67.94 203 LEU A C 1
ATOM 1594 O O . LEU A 1 203 ? 9.193 9.962 -21.268 1.00 67.94 203 LEU A O 1
ATOM 1598 N N . ILE A 1 204 ? 10.597 8.634 -22.398 1.00 63.47 204 ILE A N 1
ATOM 1599 C CA . ILE A 1 204 ? 10.620 9.488 -23.590 1.00 63.47 204 ILE A CA 1
ATOM 1600 C C . ILE A 1 204 ? 9.254 9.386 -24.304 1.00 63.47 204 ILE A C 1
ATOM 1602 O O . ILE A 1 204 ? 8.853 8.278 -24.691 1.00 63.47 204 ILE A O 1
ATOM 1606 N N . PRO A 1 205 ? 8.539 10.513 -24.519 1.00 48.81 205 PRO A N 1
ATOM 1607 C CA . PRO A 1 205 ? 7.237 10.521 -25.181 1.00 48.81 205 PRO A CA 1
ATOM 1608 C C . PRO A 1 205 ? 7.288 9.805 -26.538 1.00 48.81 205 PRO A C 1
ATOM 1610 O O . PRO A 1 205 ? 8.134 10.107 -27.377 1.00 48.81 205 PRO A O 1
ATOM 1613 N N . GLY A 1 206 ? 6.392 8.833 -26.747 1.00 48.50 206 GLY A N 1
ATOM 1614 C CA . GLY A 1 206 ? 6.301 8.034 -27.979 1.00 48.50 206 GLY A CA 1
ATOM 1615 C C . GLY A 1 206 ? 6.614 6.539 -27.830 1.00 48.50 206 GLY A C 1
ATOM 1616 O O . GLY A 1 206 ? 6.245 5.765 -28.714 1.00 48.50 206 GLY A O 1
ATOM 1617 N N . LYS A 1 207 ? 7.220 6.099 -26.714 1.00 46.28 207 LYS A N 1
ATOM 1618 C CA . LYS A 1 207 ? 7.397 4.662 -26.406 1.00 46.28 207 LYS A CA 1
ATOM 1619 C C . LYS A 1 207 ? 6.272 4.055 -25.560 1.00 46.28 207 LYS A C 1
ATOM 1621 O O . LYS A 1 207 ? 5.972 2.880 -25.735 1.00 46.28 207 LYS A O 1
ATOM 1626 N N . LEU A 1 208 ? 5.603 4.853 -24.725 1.00 47.44 208 LEU A N 1
ATOM 1627 C CA . LEU A 1 208 ? 4.439 4.419 -23.934 1.00 47.44 208 LEU A CA 1
ATOM 1628 C C . LEU A 1 208 ? 3.185 4.156 -24.798 1.00 47.44 208 LEU A C 1
ATOM 1630 O O . LEU A 1 208 ? 2.374 3.307 -24.455 1.00 47.44 208 LEU A O 1
ATOM 1634 N N . ASN A 1 209 ? 3.070 4.789 -25.973 1.00 36.97 209 ASN A N 1
ATOM 1635 C CA . ASN A 1 209 ? 1.929 4.634 -26.894 1.00 36.97 209 ASN A CA 1
ATOM 1636 C C . ASN A 1 209 ? 1.977 3.369 -27.778 1.00 36.97 209 ASN A C 1
ATOM 1638 O O . ASN A 1 209 ? 1.188 3.255 -28.712 1.00 36.97 209 ASN A O 1
ATOM 1642 N N . ARG A 1 210 ? 2.911 2.435 -27.548 1.00 33.72 210 ARG A N 1
ATOM 1643 C CA . ARG A 1 210 ? 3.050 1.207 -28.362 1.00 33.72 210 ARG A CA 1
ATOM 1644 C C . ARG A 1 210 ? 2.712 -0.090 -27.619 1.00 3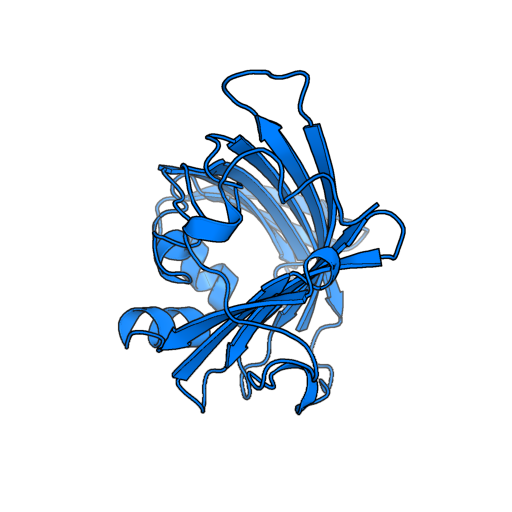3.72 210 ARG A C 1
ATOM 1646 O O . ARG A 1 210 ? 2.991 -1.163 -28.141 1.00 33.72 210 ARG A O 1
ATOM 1653 N N . ALA A 1 211 ? 2.114 0.003 -26.433 1.00 33.72 211 ALA A N 1
ATOM 1654 C CA . ALA A 1 211 ? 1.629 -1.146 -25.663 1.00 33.72 211 ALA A CA 1
ATOM 1655 C C . ALA A 1 211 ? 0.086 -1.205 -25.608 1.00 33.72 211 ALA A C 1
ATOM 1657 O O . ALA A 1 211 ? -0.481 -1.569 -24.580 1.00 33.72 211 ALA A O 1
ATOM 1658 N N . GLY A 1 212 ? -0.572 -0.795 -26.699 1.00 34.38 212 GLY A N 1
ATOM 1659 C CA . GLY A 1 212 ? -2.006 -0.977 -26.944 1.00 34.38 212 GLY A CA 1
ATOM 1660 C C . GLY A 1 212 ? -2.235 -1.979 -28.061 1.00 34.38 212 GLY A C 1
ATOM 1661 O O . GLY A 1 212 ? -1.428 -1.954 -29.019 1.00 34.38 212 GLY A O 1
#

Secondary structure (DSSP, 8-state):
-EEEEEEEEEESS-TT-EEEEEEEEEEETTTEEEEEEEETTEEEEEEEEETTTTEEEEEEGGGTEEEEEEPPHHHHHHHHH-SHHHHHHHHHTS-EEEEEEEEETTEEEEEEEES--HHHHTTS-TTT--EEEEEEEEEEETTT--EEEEEEEEEE-SSTTTTT--EEEEEEEEEEESS----GGGG--SPPTT-EE--GGGGSTTSGGG--

Foldseek 3Di:
DKKKKKKWKAFPVHRVDIDIWIKIWDADLQFFIKMFTGDPNHTQWMWFQGLVVQKIKIQGVLLLAMAIDGHDPLLSVLSNLSDQQSVVVQQVVADKDWPQWDQDPNFIWTKIKGFAPVSVVSNDPLQAWPFPGKMKMFTAGPPPRGGAKMWMWTFTAQHVNSLGTTIIMIMIIGDDDDPDDDDSVSNDRDRDPPRDYDDPVCSPPPNVVPSD